Protein AF-0000000070113951 (afdb_homodimer)

Solvent-accessible surface area (backbone atoms only — not comparable to full-atom values): 10307 Å² total; per-residue (Å²): 75,36,33,37,40,37,42,36,41,37,32,73,91,36,41,70,62,44,51,53,48,46,49,55,35,31,60,58,46,55,70,38,93,34,32,68,44,48,32,36,29,26,28,65,92,43,64,41,41,32,36,38,44,33,32,18,64,35,69,67,34,52,56,51,50,71,68,36,67,57,45,51,52,38,55,63,68,41,55,84,35,41,69,50,86,66,47,76,48,53,24,40,49,77,27,58,59,74,86,70,97,75,36,33,38,40,35,42,36,40,36,32,72,91,36,40,69,60,44,52,54,48,48,49,54,36,31,60,57,46,56,70,38,92,34,34,68,43,48,32,35,28,26,28,66,91,44,64,41,38,32,35,37,43,34,30,16,62,34,69,67,35,50,56,52,50,69,67,35,68,57,44,50,52,37,53,63,68,40,54,84,37,43,69,50,86,66,47,76,47,51,24,39,48,77,26,59,59,75,86,69,96

Organism: Actinoplanes teichomyceticus (NCBI:txid1867)

Sequence (202 aa):
MLVVHVHVQVKPQDLPAFLAETRRNAAASLREPGVRRFDVLQREDQPEHVVLSEVYADQAAADAHKQTEHYARWRDAVAPMMAAPRASTRFAAAFPEADGWMLVVHVHVQVKPQDLPAFLAETRRNAAASLREPGVRRFDVLQREDQPEHVVLSEVYADQAAADAHKQTEHYARWRDAVAPMMAAPRASTRFAAAFPEADGW

Structure (mmCIF, N/CA/C/O backbone):
data_AF-0000000070113951-model_v1
#
loop_
_entity.id
_entity.type
_entity.pdbx_description
1 polymer 'Autoinducer 2-degrading protein'
#
loop_
_atom_site.group_PDB
_atom_site.id
_atom_site.type_symbol
_atom_site.label_atom_id
_atom_site.label_alt_id
_atom_site.label_comp_id
_atom_site.label_asym_id
_atom_site.label_entity_id
_atom_site.label_seq_id
_atom_site.pdbx_PDB_ins_code
_atom_site.Cartn_x
_atom_site.Cartn_y
_atom_site.Cartn_z
_atom_site.occupancy
_atom_site.B_iso_or_equiv
_atom_site.auth_seq_id
_atom_site.auth_comp_id
_atom_site.auth_asym_id
_atom_site.auth_atom_id
_atom_site.pdbx_PDB_model_num
ATOM 1 N N . MET A 1 1 ? 13.016 2.459 3.898 1 97.38 1 MET A N 1
ATOM 2 C CA . MET A 1 1 ? 12.43 1.292 3.246 1 97.38 1 MET A CA 1
ATOM 3 C C . MET A 1 1 ? 12.07 1.602 1.795 1 97.38 1 MET A C 1
ATOM 5 O O . MET A 1 1 ? 11.766 2.746 1.456 1 97.38 1 MET A O 1
ATOM 9 N N . LEU A 1 2 ? 12.242 0.586 0.923 1 98.69 2 LEU A N 1
ATOM 10 C CA . LEU A 1 2 ? 11.727 0.614 -0.443 1 98.69 2 LEU A CA 1
ATOM 11 C C . LEU A 1 2 ? 10.359 -0.056 -0.524 1 98.69 2 LEU A C 1
ATOM 13 O O . LEU A 1 2 ? 10.203 -1.216 -0.134 1 98.69 2 LEU A O 1
ATOM 17 N N . VAL A 1 3 ? 9.359 0.695 -0.96 1 98.94 3 VAL A N 1
ATOM 18 C CA . VAL A 1 3 ? 8.023 0.142 -1.166 1 98.94 3 VAL A CA 1
ATOM 19 C C . VAL A 1 3 ? 7.734 0.036 -2.662 1 98.94 3 VAL A C 1
ATOM 21 O O . VAL A 1 3 ? 7.949 0.99 -3.412 1 98.94 3 VAL A O 1
ATOM 24 N N . VAL A 1 4 ? 7.316 -1.124 -3.084 1 98.94 4 VAL A N 1
ATOM 25 C CA . VAL A 1 4 ? 6.953 -1.369 -4.477 1 98.94 4 VAL A CA 1
ATOM 26 C C . VAL A 1 4 ? 5.492 -1.802 -4.562 1 98.94 4 VAL A C 1
ATOM 28 O O . VAL A 1 4 ? 5.074 -2.742 -3.881 1 98.94 4 VAL A O 1
ATOM 31 N N . HIS A 1 5 ? 4.684 -1.074 -5.316 1 98.94 5 HIS A N 1
ATOM 32 C CA . HIS A 1 5 ? 3.348 -1.521 -5.688 1 98.94 5 HIS A CA 1
ATOM 33 C C . HIS A 1 5 ? 3.338 -2.129 -7.086 1 98.94 5 HIS A C 1
ATOM 35 O O . HIS A 1 5 ? 3.619 -1.44 -8.07 1 98.94 5 HIS A O 1
ATOM 41 N N . VAL A 1 6 ? 3.07 -3.402 -7.137 1 98.94 6 VAL A N 1
ATOM 42 C CA . VAL A 1 6 ? 2.92 -4.086 -8.422 1 98.94 6 VAL A CA 1
ATOM 43 C C . VAL A 1 6 ? 1.442 -4.156 -8.797 1 98.94 6 VAL A C 1
ATOM 45 O O . VAL A 1 6 ? 0.628 -4.707 -8.055 1 98.94 6 VAL A O 1
ATOM 48 N N . HIS A 1 7 ? 1.12 -3.584 -9.891 1 98.88 7 HIS A N 1
ATOM 49 C CA . HIS A 1 7 ? -0.247 -3.572 -10.398 1 98.88 7 HIS A CA 1
ATOM 50 C C . HIS A 1 7 ? -0.471 -4.695 -11.406 1 98.88 7 HIS A C 1
ATOM 52 O O . HIS A 1 7 ? 0.233 -4.777 -12.414 1 98.88 7 HIS A O 1
ATOM 58 N N . VAL A 1 8 ? -1.437 -5.48 -11.141 1 98.94 8 VAL A N 1
ATOM 59 C CA . VAL A 1 8 ? -1.722 -6.629 -11.992 1 98.94 8 VAL A CA 1
ATOM 60 C C . VAL A 1 8 ? -3.191 -6.617 -12.406 1 98.94 8 VAL A C 1
ATOM 62 O O . VAL A 1 8 ? -4.082 -6.551 -11.555 1 98.94 8 VAL A O 1
ATOM 65 N N . GLN A 1 9 ? -3.443 -6.598 -13.672 1 98.94 9 GLN A N 1
ATOM 66 C CA . GLN A 1 9 ? -4.773 -6.859 -14.211 1 98.94 9 GLN A CA 1
ATOM 67 C C . GLN A 1 9 ? -4.949 -8.336 -14.547 1 98.94 9 GLN A C 1
ATOM 69 O O . GLN A 1 9 ? -4.367 -8.828 -15.516 1 98.94 9 GLN A O 1
ATOM 74 N N . VAL A 1 10 ? -5.785 -9.023 -13.805 1 98.94 10 VAL A N 1
ATOM 75 C CA . VAL A 1 10 ? -5.941 -10.469 -13.922 1 98.94 10 VAL A CA 1
ATOM 76 C C . VAL A 1 10 ? -7.148 -10.789 -14.805 1 98.94 10 VAL A C 1
ATOM 78 O O . VAL A 1 10 ? -8.18 -10.117 -14.727 1 98.94 10 VAL A O 1
ATOM 81 N N . LYS A 1 11 ? -7.012 -11.797 -15.664 1 98.88 11 LYS A N 1
ATOM 82 C CA . LYS A 1 11 ? -8.203 -12.297 -16.344 1 98.88 11 LYS A CA 1
ATOM 83 C C . LYS A 1 11 ? -9.25 -12.781 -15.352 1 98.88 11 LYS A C 1
ATOM 85 O O . LYS A 1 11 ? -8.938 -13.547 -14.445 1 98.88 11 LYS A O 1
ATOM 90 N N . PRO A 1 12 ? -10.445 -12.344 -15.562 1 98.19 12 PRO A N 1
ATOM 91 C CA . PRO A 1 12 ? -11.469 -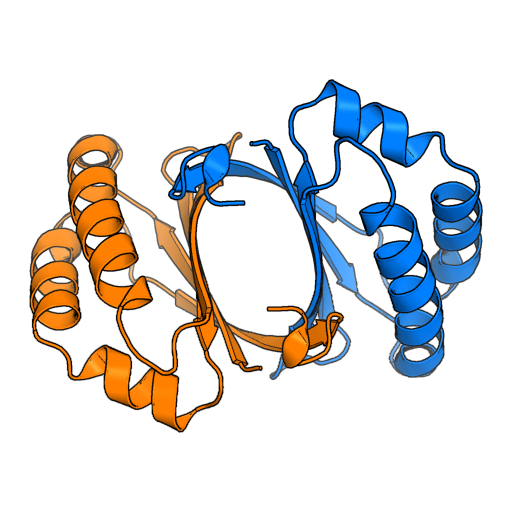12.633 -14.555 1 98.19 12 PRO A CA 1
ATOM 92 C C . PRO A 1 12 ? -11.578 -14.117 -14.242 1 98.19 12 PRO A C 1
ATOM 94 O O . PRO A 1 12 ? -11.695 -14.5 -13.07 1 98.19 12 PRO A O 1
ATOM 97 N N . GLN A 1 13 ? -11.484 -14.93 -15.18 1 98.5 13 GLN A N 1
ATOM 98 C CA . GLN A 1 13 ? -11.672 -16.359 -14.984 1 98.5 13 GLN A CA 1
ATOM 99 C C . GLN A 1 13 ? -10.508 -16.969 -14.211 1 98.5 13 GLN A C 1
ATOM 101 O O . GLN A 1 13 ? -10.609 -18.078 -13.695 1 98.5 13 GLN A O 1
ATOM 106 N N . ASP A 1 14 ? -9.422 -16.312 -14.156 1 98.88 14 ASP A N 1
ATOM 107 C CA . ASP A 1 14 ? -8.203 -16.844 -13.547 1 98.88 14 ASP A CA 1
ATOM 108 C C . ASP A 1 14 ? -7.965 -16.25 -12.164 1 98.88 14 ASP A C 1
ATOM 110 O O . ASP A 1 14 ? -6.984 -16.578 -11.5 1 98.88 14 ASP A O 1
ATOM 114 N N . LEU A 1 15 ? -8.859 -15.375 -11.703 1 98.75 15 LEU A N 1
ATOM 115 C CA . LEU A 1 15 ? -8.648 -14.609 -10.477 1 98.75 15 LEU A CA 1
ATOM 116 C C . LEU A 1 15 ? -8.438 -15.539 -9.289 1 98.75 15 LEU A C 1
ATOM 118 O O . LEU A 1 15 ? -7.492 -15.367 -8.516 1 98.75 15 LEU A O 1
ATOM 122 N N . PRO A 1 16 ? -9.234 -16.609 -9.094 1 98.75 16 PRO A N 1
ATOM 123 C CA . PRO A 1 16 ? -8.992 -17.484 -7.941 1 98.75 16 PRO A CA 1
ATOM 124 C C . PRO A 1 16 ? -7.621 -18.156 -7.977 1 98.75 16 PRO A C 1
ATOM 126 O O . PRO A 1 16 ? -6.93 -18.203 -6.953 1 98.75 16 PRO A O 1
ATOM 129 N N . ALA A 1 17 ? -7.23 -18.641 -9.102 1 98.88 17 ALA A N 1
ATOM 130 C CA . ALA A 1 17 ? -5.926 -19.297 -9.242 1 98.88 17 ALA A CA 1
ATOM 131 C C . ALA A 1 17 ? -4.793 -18.297 -9.016 1 98.88 17 ALA A C 1
ATOM 133 O O . ALA A 1 17 ? -3.797 -18.609 -8.359 1 98.88 17 ALA A O 1
ATOM 134 N N . PHE A 1 18 ? -4.957 -17.094 -9.547 1 98.94 18 PHE A N 1
ATOM 135 C CA . PHE A 1 18 ? -3.963 -16.031 -9.367 1 98.94 18 PHE A CA 1
ATOM 136 C C . PHE A 1 18 ? -3.754 -15.734 -7.891 1 98.94 18 PHE A C 1
ATOM 138 O O . PHE A 1 18 ? -2.617 -15.664 -7.422 1 98.94 18 PHE A O 1
ATOM 145 N N . LEU A 1 19 ? -4.867 -15.539 -7.191 1 98.88 19 LEU A N 1
ATOM 146 C CA . LEU A 1 19 ? -4.789 -15.203 -5.777 1 98.88 19 LEU A CA 1
ATOM 147 C C . LEU A 1 19 ? -4.125 -16.312 -4.984 1 98.88 19 LEU A C 1
ATOM 149 O O . LEU A 1 19 ? -3.328 -16.062 -4.078 1 98.88 19 LEU A O 1
ATOM 153 N N . ALA A 1 20 ? -4.414 -17.578 -5.316 1 98.88 20 ALA A N 1
ATOM 154 C CA . ALA A 1 20 ? -3.818 -18.703 -4.621 1 98.88 20 ALA A CA 1
ATOM 155 C C . ALA A 1 20 ? -2.305 -18.734 -4.812 1 98.88 20 ALA A C 1
ATOM 157 O O . ALA A 1 20 ? -1.553 -18.859 -3.84 1 98.88 20 ALA A O 1
ATOM 158 N N . GLU A 1 21 ? -1.836 -18.578 -6.055 1 98.94 21 GLU A N 1
ATOM 159 C CA . GLU A 1 21 ? -0.407 -18.562 -6.355 1 98.94 21 GLU A CA 1
ATOM 160 C C . GLU A 1 21 ? 0.289 -17.391 -5.691 1 98.94 21 GLU A C 1
ATOM 162 O O . GLU A 1 21 ? 1.418 -17.516 -5.211 1 98.94 21 GLU A O 1
ATOM 167 N N . THR A 1 22 ? -0.377 -16.297 -5.66 1 98.94 22 THR A N 1
ATOM 168 C CA . THR A 1 22 ? 0.218 -15.062 -5.137 1 98.94 22 THR A CA 1
ATOM 169 C C . THR A 1 22 ? 0.32 -15.117 -3.615 1 98.94 22 THR A C 1
ATOM 171 O O . THR A 1 22 ? 1.298 -14.641 -3.035 1 98.94 22 THR A O 1
ATOM 174 N N . ARG A 1 23 ? -0.723 -15.711 -2.984 1 98.81 23 ARG A N 1
ATOM 175 C CA . ARG A 1 23 ? -0.657 -15.898 -1.539 1 98.81 23 ARG A CA 1
ATOM 176 C C . ARG A 1 23 ? 0.53 -16.781 -1.155 1 98.81 23 ARG A C 1
ATOM 178 O O . ARG A 1 23 ? 1.213 -16.516 -0.165 1 98.81 23 ARG A O 1
ATOM 185 N N . ARG A 1 24 ? 0.762 -17.812 -1.912 1 98.81 24 ARG A N 1
ATOM 186 C CA . ARG A 1 24 ? 1.902 -18.688 -1.67 1 98.81 24 ARG A CA 1
ATOM 187 C C . ARG A 1 24 ? 3.217 -17.938 -1.811 1 98.81 24 ARG A C 1
ATOM 189 O O . ARG A 1 24 ? 4.117 -18.078 -0.979 1 98.81 24 ARG A O 1
ATOM 196 N N . ASN A 1 25 ? 3.33 -17.125 -2.811 1 98.88 25 ASN A N 1
ATOM 197 C CA . ASN A 1 25 ? 4.523 -16.312 -3.02 1 98.88 25 ASN A CA 1
ATOM 198 C C . ASN A 1 25 ? 4.715 -15.305 -1.895 1 98.88 25 ASN A C 1
ATOM 200 O O . ASN A 1 25 ? 5.836 -15.086 -1.432 1 98.88 25 ASN A O 1
ATOM 204 N N . ALA A 1 26 ? 3.609 -14.656 -1.516 1 98.88 26 ALA A N 1
ATOM 205 C CA . ALA A 1 26 ? 3.668 -13.656 -0.455 1 98.88 26 ALA A CA 1
ATOM 206 C C . ALA A 1 26 ? 4.164 -14.266 0.852 1 98.88 26 ALA A C 1
ATOM 208 O O . ALA A 1 26 ? 5.062 -13.719 1.498 1 98.88 26 ALA A O 1
ATOM 209 N N . ALA A 1 27 ? 3.613 -15.438 1.199 1 98.75 27 ALA A N 1
ATOM 210 C CA . ALA A 1 27 ? 4.004 -16.125 2.432 1 98.75 27 ALA A CA 1
ATOM 211 C C . ALA A 1 27 ? 5.477 -16.516 2.4 1 98.75 27 ALA A C 1
ATOM 213 O O . ALA A 1 27 ? 6.188 -16.359 3.396 1 98.75 27 ALA A O 1
ATOM 214 N N . ALA A 1 28 ? 5.949 -17.016 1.299 1 98.88 28 ALA A N 1
ATOM 215 C CA . ALA A 1 28 ? 7.359 -17.375 1.146 1 98.88 28 ALA A CA 1
ATOM 216 C C . ALA A 1 28 ? 8.25 -16.141 1.203 1 98.88 28 ALA A C 1
ATOM 218 O O . ALA A 1 28 ? 9.336 -16.188 1.794 1 98.88 28 ALA A O 1
ATOM 219 N N . SER A 1 29 ? 7.82 -15.031 0.568 1 98.88 29 SER A N 1
ATOM 220 C CA . SER A 1 29 ? 8.578 -13.789 0.527 1 98.88 29 SER A CA 1
ATOM 221 C C . SER A 1 29 ? 8.805 -13.234 1.929 1 98.88 29 SER A C 1
ATOM 223 O O . SER A 1 29 ? 9.867 -12.688 2.225 1 98.88 29 SER A O 1
ATOM 225 N N . LEU A 1 30 ? 7.812 -13.391 2.824 1 98.5 30 LEU A N 1
ATOM 226 C CA . LEU A 1 30 ? 7.891 -12.859 4.18 1 98.5 30 LEU A CA 1
ATOM 227 C C . LEU A 1 30 ? 8.984 -13.562 4.977 1 98.5 30 LEU A C 1
ATOM 229 O O . LEU A 1 30 ? 9.391 -13.086 6.039 1 98.5 30 LEU A O 1
ATOM 233 N N . ARG A 1 31 ? 9.453 -14.664 4.48 1 98.44 31 ARG A N 1
ATOM 234 C CA . ARG A 1 31 ? 10.516 -15.406 5.156 1 98.44 31 ARG A CA 1
ATOM 235 C C . ARG A 1 31 ? 11.883 -14.891 4.734 1 98.44 31 ARG A C 1
ATOM 237 O O . ARG A 1 31 ? 12.898 -15.25 5.34 1 98.44 31 ARG A O 1
ATOM 244 N N . GLU A 1 32 ? 11.906 -14.094 3.746 1 98.62 32 GLU A N 1
ATOM 245 C CA . GLU A 1 32 ? 13.164 -13.5 3.289 1 98.62 32 GLU A CA 1
ATOM 246 C C . GLU A 1 32 ? 13.633 -12.406 4.242 1 98.62 32 GLU A C 1
ATOM 248 O O . GLU A 1 32 ? 12.836 -11.586 4.699 1 98.62 32 GLU A O 1
ATOM 253 N N . PRO A 1 33 ? 14.922 -12.273 4.566 1 96.69 33 PRO A N 1
ATOM 254 C CA . PRO A 1 33 ? 15.422 -11.328 5.566 1 96.69 33 PRO A CA 1
ATOM 255 C C . PRO A 1 33 ? 15.102 -9.875 5.215 1 96.69 33 PRO A C 1
ATOM 257 O O . PRO A 1 33 ? 14.883 -9.055 6.109 1 96.69 33 PRO A O 1
ATOM 260 N N . GLY A 1 34 ? 15.016 -9.492 3.961 1 97.75 34 GLY A N 1
ATOM 261 C CA . GLY A 1 34 ? 14.859 -8.094 3.58 1 97.75 34 GLY A CA 1
ATOM 262 C C . GLY A 1 34 ? 13.438 -7.738 3.191 1 97.75 34 GLY A C 1
ATOM 263 O O . GLY A 1 34 ? 13.172 -6.609 2.773 1 97.75 34 GLY A O 1
ATOM 264 N N . VAL A 1 35 ? 12.5 -8.656 3.393 1 98.75 35 VAL A N 1
ATOM 265 C CA . VAL A 1 35 ? 11.102 -8.383 3.068 1 98.75 35 VAL A CA 1
ATOM 266 C C . VAL A 1 35 ? 10.32 -8.125 4.352 1 98.75 35 VAL A C 1
ATOM 268 O O . VAL A 1 35 ? 10.242 -8.992 5.227 1 98.75 35 VAL A O 1
ATOM 271 N N . ARG A 1 36 ? 9.734 -6.984 4.461 1 98.56 36 ARG A N 1
ATOM 272 C CA . ARG A 1 36 ? 9.039 -6.57 5.68 1 98.56 36 ARG A CA 1
ATOM 273 C C . ARG A 1 36 ? 7.535 -6.777 5.547 1 98.56 36 ARG A C 1
ATOM 275 O O . ARG A 1 36 ? 6.855 -7.078 6.531 1 98.56 36 ARG A O 1
ATOM 282 N N . ARG A 1 37 ? 7.102 -6.551 4.387 1 98.69 37 ARG A N 1
ATOM 283 C CA . ARG A 1 37 ? 5.695 -6.801 4.078 1 98.69 37 ARG A CA 1
ATOM 284 C C . ARG A 1 37 ? 5.535 -7.332 2.656 1 98.69 37 ARG A C 1
ATOM 286 O O . ARG A 1 37 ? 6.367 -7.066 1.789 1 98.69 37 ARG A O 1
ATOM 293 N N . PHE A 1 38 ? 4.496 -7.977 2.416 1 98.94 38 PHE A N 1
ATOM 294 C CA . PHE A 1 38 ? 4.027 -8.453 1.119 1 98.94 38 PHE A CA 1
ATOM 295 C C . PHE A 1 38 ? 2.516 -8.633 1.121 1 98.94 38 PHE A C 1
ATOM 297 O O . PHE A 1 38 ? 2.016 -9.734 1.341 1 98.94 38 PHE A O 1
ATOM 304 N N . ASP A 1 39 ? 1.783 -7.59 0.88 1 98.94 39 ASP A N 1
ATOM 305 C CA . ASP A 1 39 ? 0.326 -7.578 0.961 1 98.94 39 ASP A CA 1
ATOM 306 C C . ASP A 1 39 ? -0.302 -7.797 -0.414 1 98.94 39 ASP A C 1
ATOM 308 O O . ASP A 1 39 ? 0.175 -7.254 -1.413 1 98.94 39 ASP A O 1
ATOM 312 N N . VAL A 1 40 ? -1.278 -8.625 -0.484 1 98.94 40 VAL A N 1
ATOM 313 C CA . VAL A 1 40 ? -2.072 -8.852 -1.687 1 98.94 40 VAL A CA 1
ATOM 314 C C . VAL A 1 40 ? -3.426 -8.164 -1.555 1 98.94 40 VAL A C 1
ATOM 316 O O . VAL A 1 40 ? -4.246 -8.547 -0.715 1 98.94 40 VAL A O 1
ATOM 319 N N . LEU A 1 41 ? -3.627 -7.137 -2.379 1 98.94 41 LEU A N 1
ATOM 320 C CA . LEU A 1 41 ? -4.777 -6.25 -2.254 1 98.94 41 LEU A CA 1
ATOM 321 C C . LEU A 1 41 ? -5.66 -6.324 -3.494 1 98.94 41 LEU A C 1
ATOM 323 O O . LEU A 1 41 ? -5.172 -6.203 -4.621 1 98.94 41 LEU A O 1
ATOM 327 N N . GLN A 1 42 ? -6.941 -6.594 -3.318 1 98.88 42 GLN A N 1
ATOM 328 C CA . GLN A 1 42 ? -7.914 -6.578 -4.406 1 98.88 42 GLN A CA 1
ATOM 329 C C . GLN A 1 42 ? -8.742 -5.293 -4.387 1 98.88 42 GLN A C 1
ATOM 331 O O . GLN A 1 42 ? -9.336 -4.949 -3.365 1 98.88 42 GLN A O 1
ATOM 336 N N . ARG A 1 43 ? -8.695 -4.543 -5.547 1 98.81 43 ARG A N 1
ATOM 337 C CA . ARG A 1 43 ? -9.539 -3.354 -5.629 1 98.81 43 ARG A CA 1
ATOM 338 C C . ARG A 1 43 ? -11.008 -3.709 -5.441 1 98.81 43 ARG A C 1
ATOM 340 O O . ARG A 1 43 ? -11.5 -4.676 -6.027 1 98.81 43 ARG A O 1
ATOM 347 N N . GLU A 1 44 ? -11.719 -2.941 -4.641 1 98.69 44 GLU A N 1
ATOM 348 C CA . GLU A 1 44 ? -13.109 -3.27 -4.332 1 98.69 44 GLU A CA 1
ATOM 349 C C . GLU A 1 44 ? -14.008 -3.08 -5.551 1 98.69 44 GLU A C 1
ATOM 351 O O . GLU A 1 44 ? -14.906 -3.885 -5.793 1 98.69 44 GLU A O 1
ATOM 356 N N . ASP A 1 45 ? -13.742 -2.035 -6.332 1 98.19 45 ASP A N 1
ATOM 357 C CA . ASP A 1 45 ? -14.633 -1.708 -7.441 1 98.19 45 ASP A CA 1
ATOM 358 C C . ASP A 1 45 ? -14.234 -2.475 -8.703 1 98.19 45 ASP A C 1
ATOM 360 O O . ASP A 1 45 ? -15 -2.527 -9.664 1 98.19 45 ASP A O 1
ATOM 364 N N . GLN A 1 46 ? -13.078 -3.035 -8.766 1 98.38 46 GLN A N 1
ATOM 365 C CA . GLN A 1 46 ? -12.547 -3.842 -9.859 1 98.38 46 GLN A CA 1
ATOM 366 C C . GLN A 1 46 ? -11.711 -5.004 -9.336 1 98.38 46 GLN A C 1
ATOM 368 O O . GLN A 1 46 ? -10.484 -4.961 -9.375 1 98.38 46 GLN A O 1
ATOM 373 N N . PRO A 1 47 ? -12.352 -6.055 -8.914 1 97.75 47 PRO A N 1
ATOM 374 C CA . PRO A 1 47 ? -11.672 -7.125 -8.188 1 97.75 47 PRO A CA 1
ATOM 375 C C . PRO A 1 47 ? -10.547 -7.77 -8.992 1 97.75 47 PRO A C 1
ATOM 377 O O . PRO A 1 47 ? -9.656 -8.398 -8.422 1 97.75 47 PRO A O 1
ATOM 380 N N . GLU A 1 48 ? -10.57 -7.609 -10.312 1 98.69 48 GLU A N 1
ATOM 381 C CA . GLU A 1 48 ? -9.523 -8.195 -11.148 1 98.69 48 GLU A CA 1
ATOM 382 C C .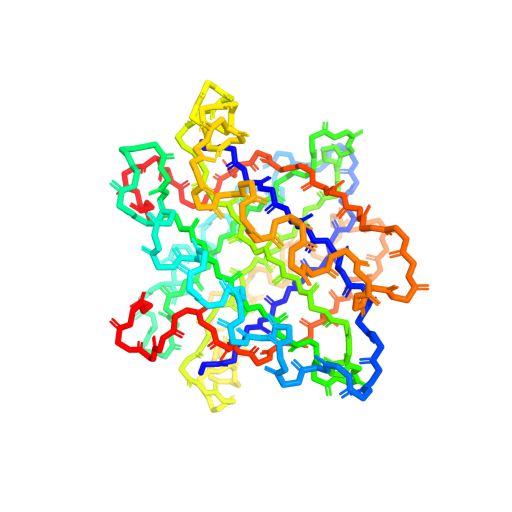 GLU A 1 48 ? -8.266 -7.328 -11.148 1 98.69 48 GLU A C 1
ATOM 384 O O . GLU A 1 48 ? -7.227 -7.738 -11.656 1 98.69 48 GLU A O 1
ATOM 389 N N . HIS A 1 49 ? -8.367 -6.141 -10.641 1 98.81 49 HIS A N 1
ATOM 390 C CA . HIS A 1 49 ? -7.188 -5.316 -10.406 1 98.81 49 HIS A CA 1
ATOM 391 C C . HIS A 1 49 ? -6.59 -5.594 -9.031 1 98.81 49 HIS A C 1
ATOM 393 O O . HIS A 1 49 ? -7.16 -5.207 -8.008 1 98.81 49 HIS A O 1
ATOM 399 N N . VAL A 1 50 ? -5.434 -6.305 -8.992 1 98.94 50 VAL A N 1
ATOM 400 C CA . VAL A 1 50 ? -4.742 -6.691 -7.766 1 98.94 50 VAL A CA 1
ATOM 401 C C . VAL A 1 50 ? -3.453 -5.883 -7.625 1 98.94 50 VAL A C 1
ATOM 403 O O . VAL A 1 50 ? -2.729 -5.684 -8.602 1 98.94 50 VAL A O 1
ATOM 406 N N . VAL A 1 51 ? -3.24 -5.402 -6.496 1 98.94 51 VAL A N 1
ATOM 407 C CA . VAL A 1 51 ? -1.992 -4.711 -6.184 1 98.94 51 VAL A CA 1
ATOM 408 C C . VAL A 1 51 ? -1.191 -5.523 -5.168 1 98.94 51 VAL A C 1
ATOM 410 O O . VAL A 1 51 ? -1.723 -5.93 -4.133 1 98.94 51 VAL A O 1
ATOM 413 N N . LEU A 1 52 ? -0 -5.855 -5.473 1 98.94 52 LEU A N 1
ATOM 414 C CA . LEU A 1 52 ? 0.959 -6.359 -4.5 1 98.94 52 LEU A CA 1
ATOM 415 C C . LEU A 1 52 ? 1.749 -5.215 -3.871 1 98.94 52 LEU A C 1
ATOM 417 O O . LEU A 1 52 ? 2.471 -4.5 -4.57 1 98.94 52 LEU A O 1
ATOM 421 N N . SER A 1 53 ? 1.491 -4.984 -2.605 1 98.94 53 SER A N 1
ATOM 422 C CA . SER A 1 53 ? 2.268 -4 -1.856 1 98.94 53 SER A CA 1
ATOM 423 C C . SER A 1 53 ? 3.439 -4.656 -1.133 1 98.94 53 SER A C 1
ATOM 425 O O . SER A 1 53 ? 3.25 -5.336 -0.12 1 98.94 53 SER A O 1
ATOM 427 N N . GLU A 1 54 ? 4.605 -4.406 -1.657 1 98.94 54 GLU A N 1
ATOM 428 C CA . GLU A 1 54 ? 5.828 -5.051 -1.188 1 98.94 54 GLU A CA 1
ATOM 429 C C . GLU A 1 54 ? 6.758 -4.043 -0.512 1 98.94 54 GLU A C 1
ATOM 431 O O . GLU A 1 54 ? 7.047 -2.984 -1.071 1 98.94 54 GLU A O 1
ATOM 436 N N . VAL A 1 55 ? 7.207 -4.371 0.698 1 98.94 55 VAL A N 1
ATOM 437 C CA . VAL A 1 55 ? 8.117 -3.49 1.424 1 98.94 55 VAL A CA 1
ATOM 438 C C . VAL A 1 55 ? 9.445 -4.203 1.661 1 98.94 55 VAL A C 1
ATOM 440 O O . VAL A 1 55 ? 9.484 -5.266 2.285 1 98.94 55 VAL A O 1
ATOM 443 N N . TYR A 1 56 ? 10.477 -3.633 1.181 1 98.88 56 TYR A N 1
ATOM 444 C CA . TYR A 1 56 ? 11.836 -4.152 1.306 1 98.88 56 TYR A CA 1
ATOM 445 C C . TYR A 1 56 ? 12.688 -3.234 2.17 1 98.88 56 TYR A C 1
ATOM 447 O O . TYR A 1 56 ? 12.516 -2.014 2.154 1 98.88 56 TYR A O 1
ATOM 455 N N . ALA A 1 57 ? 13.625 -3.812 2.822 1 98.56 57 ALA A N 1
ATOM 456 C CA . ALA A 1 57 ? 14.57 -3.033 3.619 1 98.56 57 ALA A CA 1
ATOM 457 C C . ALA A 1 57 ? 15.352 -2.053 2.746 1 98.56 57 ALA A C 1
ATOM 459 O O . ALA A 1 57 ? 15.664 -0.941 3.178 1 98.56 57 ALA A O 1
ATOM 460 N N . ASP A 1 58 ? 15.711 -2.514 1.564 1 98.12 58 ASP A N 1
ATOM 461 C CA . ASP A 1 58 ? 16.453 -1.706 0.601 1 98.12 58 ASP A CA 1
ATOM 462 C C . ASP A 1 58 ? 16.422 -2.336 -0.79 1 98.12 58 ASP A C 1
ATOM 464 O O . ASP A 1 58 ? 15.719 -3.33 -1.007 1 98.12 58 ASP A O 1
ATOM 468 N N . GLN A 1 59 ? 17.109 -1.687 -1.719 1 98.31 59 GLN A N 1
ATOM 469 C CA . GLN A 1 59 ? 17.125 -2.166 -3.098 1 98.31 59 GLN A CA 1
ATOM 470 C C . GLN A 1 59 ? 17.734 -3.562 -3.186 1 98.31 59 GLN A C 1
ATOM 472 O O . GLN A 1 59 ? 17.297 -4.387 -3.988 1 98.31 59 GLN A O 1
ATOM 477 N N . ALA A 1 60 ? 18.75 -3.809 -2.426 1 98.69 60 ALA A N 1
ATOM 478 C CA . ALA A 1 60 ? 19.406 -5.113 -2.451 1 98.69 60 ALA A CA 1
ATOM 479 C C . ALA A 1 60 ? 18.422 -6.23 -2.094 1 98.69 60 ALA A C 1
ATOM 481 O O . ALA A 1 60 ? 18.453 -7.301 -2.701 1 98.69 60 ALA A O 1
ATOM 482 N N . ALA A 1 61 ? 17.562 -6.012 -1.104 1 98.75 61 ALA A N 1
ATOM 483 C CA . ALA A 1 61 ? 16.562 -6.988 -0.703 1 98.75 61 ALA A CA 1
ATOM 484 C C . ALA A 1 61 ? 15.562 -7.242 -1.833 1 98.75 61 ALA A C 1
ATOM 486 O O . ALA A 1 61 ? 15.156 -8.383 -2.062 1 98.75 61 ALA A O 1
ATOM 487 N N . ALA A 1 62 ? 15.172 -6.215 -2.496 1 98.75 62 ALA A N 1
ATOM 488 C CA . ALA A 1 62 ? 14.266 -6.371 -3.633 1 98.75 62 ALA A CA 1
ATOM 489 C C . ALA A 1 62 ? 14.906 -7.207 -4.734 1 98.75 62 ALA A C 1
ATOM 491 O O . ALA A 1 62 ? 14.25 -8.07 -5.332 1 98.75 62 ALA A O 1
ATOM 492 N N . ASP A 1 63 ? 16.172 -6.906 -5.016 1 98.62 63 ASP A N 1
ATOM 493 C CA . ASP A 1 63 ? 16.906 -7.664 -6.031 1 98.62 63 ASP A CA 1
ATOM 494 C C . ASP A 1 63 ? 17.016 -9.133 -5.645 1 98.62 63 ASP A C 1
ATOM 496 O O . ASP A 1 63 ? 16.844 -10.016 -6.488 1 98.62 63 ASP A O 1
ATOM 500 N N . ALA A 1 64 ? 17.297 -9.414 -4.414 1 98.75 64 ALA A N 1
ATOM 501 C CA . ALA A 1 64 ? 17.422 -10.781 -3.914 1 98.75 64 ALA A CA 1
ATOM 502 C C . ALA A 1 64 ? 16.094 -11.539 -4.062 1 98.75 64 ALA A C 1
ATOM 504 O O . ALA A 1 64 ? 16.094 -12.727 -4.391 1 98.75 64 ALA A O 1
ATOM 505 N N . HIS A 1 65 ? 14.984 -10.859 -3.773 1 98.81 65 HIS A N 1
ATOM 506 C CA . HIS A 1 65 ? 13.656 -11.453 -3.904 1 98.81 65 HIS A CA 1
ATOM 507 C C . HIS A 1 65 ? 13.445 -12.023 -5.305 1 98.81 65 HIS A C 1
ATOM 509 O O . HIS A 1 65 ? 12.914 -13.125 -5.457 1 98.81 65 HIS A O 1
ATOM 515 N N . LYS A 1 66 ? 13.914 -11.352 -6.316 1 98.44 66 LYS A N 1
ATOM 516 C CA . LYS A 1 66 ? 13.688 -11.727 -7.711 1 98.44 66 LYS A CA 1
ATOM 517 C C . LYS A 1 66 ? 14.555 -12.922 -8.102 1 98.44 66 LYS A C 1
ATOM 519 O O . LYS A 1 66 ? 14.383 -13.492 -9.18 1 98.44 66 LYS A O 1
ATOM 524 N N . GLN A 1 67 ? 15.43 -13.281 -7.203 1 98.44 67 GLN A N 1
ATOM 525 C CA . GLN A 1 67 ? 16.328 -14.398 -7.492 1 98.44 67 GLN A CA 1
ATOM 526 C C . GLN A 1 67 ? 15.852 -15.672 -6.793 1 98.44 67 GLN A C 1
ATOM 528 O O . GLN A 1 67 ? 16.469 -16.734 -6.945 1 98.44 67 GLN A O 1
ATOM 533 N N . THR A 1 68 ? 14.875 -15.602 -6.051 1 98.75 68 THR A N 1
ATOM 534 C CA . THR A 1 68 ? 14.414 -16.75 -5.273 1 98.75 68 THR A CA 1
ATOM 535 C C . THR A 1 68 ? 13.641 -17.719 -6.16 1 98.75 68 THR A C 1
ATOM 537 O O . THR A 1 68 ? 13.078 -17.328 -7.18 1 98.75 68 THR A O 1
ATOM 540 N N . GLU A 1 69 ? 13.531 -18.969 -5.75 1 98.69 69 GLU A N 1
ATOM 541 C CA . GLU A 1 69 ? 12.781 -20 -6.457 1 98.69 69 GLU A CA 1
ATOM 542 C C . GLU A 1 69 ? 11.281 -19.703 -6.434 1 98.69 69 GLU A C 1
ATOM 544 O O . GLU A 1 69 ? 10.586 -19.922 -7.43 1 98.69 69 GLU A O 1
ATOM 549 N N . HIS A 1 70 ? 10.805 -19.281 -5.25 1 98.81 70 HIS A N 1
ATOM 550 C CA . HIS A 1 70 ? 9.375 -19.031 -5.164 1 98.81 70 HIS A CA 1
ATOM 551 C C . HIS A 1 70 ? 8.961 -17.875 -6.062 1 98.81 70 HIS A C 1
ATOM 553 O O . HIS A 1 70 ? 7.863 -17.875 -6.629 1 98.81 70 HIS A O 1
ATOM 559 N N . TYR A 1 71 ? 9.758 -16.844 -6.207 1 98.81 71 TYR A N 1
ATOM 560 C CA . TYR A 1 71 ? 9.461 -15.773 -7.156 1 98.81 71 TYR A CA 1
ATOM 561 C C . TYR A 1 71 ? 9.367 -16.312 -8.578 1 98.81 71 TYR A C 1
ATOM 563 O O . TYR A 1 71 ? 8.422 -16 -9.305 1 98.81 71 TYR A O 1
ATOM 571 N N . ALA A 1 72 ? 10.383 -17.109 -8.992 1 98.81 72 ALA A N 1
ATOM 572 C CA . ALA A 1 72 ? 10.406 -17.672 -10.344 1 98.81 72 ALA A CA 1
ATOM 573 C C . ALA A 1 72 ? 9.164 -18.516 -10.594 1 98.81 72 ALA A C 1
ATOM 575 O O . ALA A 1 72 ? 8.547 -18.422 -11.664 1 98.81 72 ALA A O 1
ATOM 576 N N . ARG A 1 73 ? 8.852 -19.328 -9.68 1 98.69 73 ARG A N 1
ATOM 577 C CA . ARG A 1 73 ? 7.664 -20.172 -9.789 1 98.69 73 ARG A CA 1
ATOM 578 C C . ARG A 1 73 ? 6.406 -19.328 -9.945 1 98.69 73 ARG A C 1
ATOM 580 O O . ARG A 1 73 ? 5.562 -19.609 -10.797 1 98.69 73 ARG A O 1
ATOM 587 N N . TRP A 1 74 ? 6.23 -18.328 -9.086 1 98.88 74 TRP A N 1
ATOM 588 C CA . TRP A 1 74 ? 5.082 -17.438 -9.148 1 98.88 74 TRP A CA 1
ATOM 589 C C . TRP A 1 74 ? 5 -16.734 -10.5 1 98.88 74 TRP A C 1
ATOM 591 O O . TRP A 1 74 ? 3.947 -16.734 -11.141 1 98.88 74 TRP A O 1
ATOM 601 N N . ARG A 1 75 ? 6.168 -16.109 -10.883 1 98.69 75 ARG A N 1
ATOM 602 C CA . ARG A 1 75 ? 6.238 -15.391 -12.148 1 98.69 75 ARG A CA 1
ATOM 603 C C . ARG A 1 75 ? 5.742 -16.25 -13.305 1 98.69 75 ARG A C 1
ATOM 605 O O . ARG A 1 75 ? 4.891 -15.82 -14.086 1 98.69 75 ARG A O 1
ATOM 612 N N . ASP A 1 76 ? 6.145 -17.484 -13.398 1 98.69 76 ASP A N 1
ATOM 613 C CA . ASP A 1 76 ? 5.781 -18.375 -14.492 1 98.69 76 ASP A CA 1
ATOM 614 C C . ASP A 1 76 ? 4.324 -18.828 -14.375 1 98.69 76 ASP A C 1
ATOM 616 O O . ASP A 1 76 ? 3.619 -18.922 -15.383 1 98.69 76 ASP A O 1
ATOM 620 N N . ALA A 1 77 ? 3.893 -19.109 -13.188 1 98.88 77 ALA A N 1
ATOM 621 C CA . ALA A 1 77 ? 2.541 -19.609 -12.953 1 98.88 77 ALA A CA 1
ATOM 622 C C . ALA A 1 77 ? 1.496 -18.562 -13.336 1 98.88 77 ALA A C 1
ATOM 624 O O . ALA A 1 77 ? 0.445 -18.906 -13.883 1 98.88 77 ALA A O 1
ATOM 625 N N . VAL A 1 78 ? 1.808 -17.297 -13.062 1 98.81 78 VAL A N 1
ATOM 626 C CA . VAL A 1 78 ? 0.735 -16.312 -13.156 1 98.81 78 VAL A CA 1
ATOM 627 C C . VAL A 1 78 ? 0.823 -15.578 -14.5 1 98.81 78 VAL A C 1
ATOM 629 O O . VAL A 1 78 ? -0.118 -14.891 -14.898 1 98.81 78 VAL A O 1
ATOM 632 N N . ALA A 1 79 ? 1.896 -15.688 -15.219 1 98.62 79 ALA A N 1
ATOM 633 C CA . ALA A 1 79 ? 2.094 -14.977 -16.484 1 98.62 79 ALA A CA 1
ATOM 634 C C . ALA A 1 79 ? 0.902 -15.172 -17.422 1 98.62 79 ALA A C 1
ATOM 636 O O . ALA A 1 79 ? 0.356 -14.203 -17.953 1 98.62 79 ALA A O 1
ATOM 637 N N . PRO A 1 80 ? 0.358 -16.344 -17.594 1 98.75 80 PRO A N 1
ATOM 638 C CA . PRO A 1 80 ? -0.761 -16.531 -18.531 1 98.75 80 PRO A CA 1
ATOM 639 C C . PRO A 1 80 ? -2.08 -16 -17.969 1 98.75 80 PRO A C 1
ATOM 641 O O . PRO A 1 80 ? -3.08 -15.945 -18.688 1 98.75 80 PRO A O 1
ATOM 644 N N . MET A 1 81 ? -2.107 -15.656 -16.734 1 98.88 81 MET A N 1
ATOM 645 C CA . MET A 1 81 ? -3.34 -15.25 -16.062 1 98.88 81 MET A CA 1
ATOM 646 C C . MET A 1 81 ? -3.541 -13.742 -16.172 1 98.88 81 MET A C 1
ATOM 648 O O . MET A 1 81 ? -4.59 -13.219 -15.797 1 98.88 81 MET A O 1
ATOM 652 N N . MET A 1 82 ? -2.533 -13.023 -16.625 1 98.75 82 MET A N 1
ATOM 653 C CA . MET A 1 82 ? -2.57 -11.562 -16.656 1 98.75 82 MET A CA 1
ATOM 654 C C . MET A 1 82 ? -3.176 -11.055 -17.953 1 98.75 82 MET A C 1
ATOM 656 O O . MET A 1 82 ? -2.832 -11.539 -19.031 1 98.75 82 MET A O 1
ATOM 660 N N . ALA A 1 83 ? -4.086 -10.133 -17.859 1 98.69 83 ALA A N 1
ATOM 661 C CA . ALA A 1 83 ? -4.785 -9.562 -19 1 98.69 83 ALA A CA 1
ATOM 662 C C . ALA A 1 83 ? -3.936 -8.492 -19.688 1 98.69 83 ALA A C 1
ATOM 664 O O . ALA A 1 83 ? -4.219 -8.094 -20.812 1 98.69 83 ALA A O 1
ATOM 665 N N . ALA A 1 84 ? -2.943 -7.957 -19.125 1 98.44 84 ALA A N 1
ATOM 666 C CA . ALA A 1 84 ? -1.977 -6.961 -19.578 1 98.44 84 ALA A CA 1
ATOM 667 C C . ALA A 1 84 ? -0.659 -7.09 -18.828 1 98.44 84 ALA A C 1
ATOM 669 O O . ALA A 1 84 ? -0.61 -7.695 -17.75 1 98.44 84 ALA A O 1
ATOM 670 N N . PRO A 1 85 ? 0.45 -6.609 -19.344 1 98.25 85 PRO A N 1
ATOM 671 C CA . PRO A 1 85 ? 1.697 -6.625 -18.578 1 98.25 85 PRO A CA 1
ATOM 672 C C . PRO A 1 85 ? 1.566 -5.926 -17.219 1 98.25 85 PRO A C 1
ATOM 674 O O . PRO A 1 85 ? 0.884 -4.902 -17.109 1 98.25 85 PRO A O 1
ATOM 677 N N . ARG A 1 86 ? 2.125 -6.523 -16.188 1 98.25 86 ARG A N 1
ATOM 678 C CA . ARG A 1 86 ? 2.09 -5.871 -14.875 1 98.25 86 ARG A CA 1
ATOM 679 C C . ARG A 1 86 ? 2.988 -4.637 -14.859 1 98.25 86 ARG A C 1
ATOM 681 O O . ARG A 1 86 ? 3.916 -4.523 -15.664 1 98.25 86 ARG A O 1
ATOM 688 N N . ALA A 1 87 ? 2.701 -3.752 -14 1 98.25 87 ALA A N 1
ATOM 689 C CA . ALA A 1 87 ? 3.459 -2.516 -13.836 1 98.25 87 ALA A CA 1
ATOM 690 C C . ALA A 1 87 ? 3.863 -2.316 -12.375 1 98.25 87 ALA A C 1
ATOM 692 O O . ALA A 1 87 ? 3.143 -2.729 -11.461 1 98.25 87 ALA A O 1
ATOM 693 N N . SER A 1 88 ? 4.969 -1.655 -12.156 1 98.69 88 SER A N 1
ATOM 694 C CA . SER A 1 88 ? 5.434 -1.396 -10.797 1 98.69 88 SER A CA 1
ATOM 695 C C . SER A 1 88 ? 5.598 0.099 -10.547 1 98.69 88 SER A C 1
ATOM 697 O O . SER A 1 88 ? 6.035 0.839 -11.43 1 98.69 88 SER A O 1
ATOM 699 N N . THR A 1 89 ? 5.203 0.555 -9.461 1 98.81 89 THR A N 1
ATOM 700 C CA . THR A 1 89 ? 5.5 1.885 -8.938 1 98.81 89 THR A CA 1
ATOM 701 C C . THR A 1 89 ? 6.344 1.795 -7.672 1 98.81 89 THR A C 1
ATOM 703 O O . THR A 1 89 ? 6.059 0.989 -6.785 1 98.81 89 THR A O 1
ATOM 706 N N . ARG A 1 90 ? 7.371 2.584 -7.613 1 98.88 90 ARG A N 1
ATOM 707 C CA . ARG A 1 90 ? 8.281 2.562 -6.473 1 98.88 90 ARG A CA 1
ATOM 708 C C . ARG A 1 90 ? 8.07 3.783 -5.582 1 98.88 90 ARG A C 1
ATOM 710 O O . ARG A 1 90 ? 7.875 4.895 -6.082 1 98.88 90 ARG A O 1
ATOM 717 N N . PHE A 1 91 ? 8.141 3.545 -4.281 1 98.94 91 PHE A N 1
ATOM 718 C CA . PHE A 1 91 ? 7.969 4.598 -3.289 1 98.94 91 PHE A CA 1
ATOM 719 C C . PHE A 1 91 ? 9.086 4.555 -2.252 1 98.94 91 PHE A C 1
ATOM 721 O O . PHE A 1 91 ? 9.57 3.477 -1.901 1 98.94 91 PHE A O 1
ATOM 728 N N . ALA A 1 92 ? 9.469 5.719 -1.803 1 98.44 92 ALA A N 1
ATOM 729 C CA . ALA A 1 92 ? 10.188 5.84 -0.538 1 98.44 92 ALA A CA 1
ATOM 730 C C . ALA A 1 92 ? 9.219 5.988 0.632 1 98.44 92 ALA A C 1
ATOM 732 O O . ALA A 1 92 ? 8.266 6.766 0.56 1 98.44 92 ALA A O 1
ATOM 733 N N . ALA A 1 93 ? 9.398 5.27 1.664 1 98.5 93 ALA A N 1
ATOM 734 C CA . ALA A 1 93 ? 8.547 5.414 2.844 1 98.5 93 ALA A CA 1
ATOM 735 C C . ALA A 1 93 ? 8.938 6.648 3.652 1 98.5 93 ALA A C 1
ATOM 737 O O . ALA A 1 93 ? 10.055 6.734 4.164 1 98.5 93 ALA A O 1
ATOM 738 N N . ALA A 1 94 ? 8.055 7.551 3.738 1 98.25 94 ALA A N 1
ATOM 739 C CA . ALA A 1 94 ? 8.266 8.727 4.574 1 98.25 94 ALA A CA 1
ATOM 740 C C . ALA A 1 94 ? 7.844 8.461 6.02 1 98.25 94 ALA A C 1
ATOM 742 O O . ALA A 1 94 ? 8.297 9.141 6.941 1 98.25 94 ALA A O 1
ATOM 743 N N . PHE A 1 95 ? 6.914 7.516 6.23 1 98.5 95 PHE A N 1
ATOM 744 C CA . PHE A 1 95 ? 6.441 7.031 7.523 1 98.5 95 PHE A CA 1
ATOM 745 C C . PHE A 1 95 ? 5.848 5.637 7.398 1 98.5 95 PHE A C 1
ATOM 747 O O . PHE A 1 95 ? 5.125 5.348 6.441 1 98.5 95 PHE A O 1
ATOM 754 N N . PRO A 1 96 ? 6.035 4.699 8.289 1 98.38 96 PRO A N 1
ATOM 755 C CA . PRO A 1 96 ? 6.855 4.867 9.492 1 98.38 96 PRO A CA 1
ATOM 756 C C . PRO A 1 96 ? 8.352 4.82 9.195 1 98.38 96 PRO A C 1
ATOM 758 O O . PRO A 1 96 ? 8.75 4.664 8.039 1 98.38 96 PRO A O 1
ATOM 761 N N . GLU A 1 97 ? 9.18 5.051 10.242 1 96.06 97 GLU A N 1
ATOM 762 C CA . GLU A 1 97 ? 10.609 4.773 10.141 1 96.06 97 GLU A CA 1
ATOM 763 C C . GLU A 1 97 ? 10.883 3.277 10.023 1 96.06 97 GLU A C 1
ATOM 765 O O . GLU A 1 97 ? 9.961 2.465 10.148 1 96.06 97 GLU A O 1
ATOM 770 N N . ALA A 1 98 ? 12.125 2.879 9.758 1 94.88 98 ALA A N 1
ATOM 771 C CA . ALA A 1 98 ? 12.516 1.508 9.438 1 94.88 98 ALA A CA 1
ATOM 772 C C . ALA A 1 98 ? 12.008 0.533 10.5 1 94.88 98 ALA A C 1
ATOM 774 O O . ALA A 1 98 ? 11.539 -0.561 10.172 1 94.88 98 ALA A O 1
ATOM 775 N N . ASP A 1 99 ? 12.07 0.921 11.734 1 94.38 99 ASP A N 1
ATOM 776 C CA . ASP A 1 99 ? 11.734 0.035 12.844 1 94.38 99 ASP A CA 1
ATOM 777 C C . ASP A 1 99 ? 10.219 -0.162 12.953 1 94.38 99 ASP A C 1
ATOM 779 O O . ASP A 1 99 ? 9.75 -1.03 13.688 1 94.38 99 ASP A O 1
ATOM 783 N N . GLY A 1 100 ? 9.477 0.616 12.242 1 94.88 100 GLY A N 1
ATOM 784 C CA . GLY A 1 100 ? 8.023 0.548 12.297 1 94.88 100 GLY A CA 1
ATOM 785 C C . GLY A 1 100 ? 7.43 -0.403 11.273 1 94.88 100 GLY A C 1
ATOM 786 O O . GLY A 1 100 ? 6.211 -0.521 11.164 1 94.88 100 GLY A O 1
ATOM 787 N N . TRP A 1 101 ? 8.281 -0.983 10.508 1 95.5 101 TRP A N 1
ATOM 788 C CA . TRP A 1 101 ? 7.82 -1.954 9.523 1 95.5 101 TRP A CA 1
ATOM 789 C C . TRP A 1 101 ? 7.891 -3.373 10.078 1 95.5 101 TRP A C 1
ATOM 791 O O . TRP A 1 101 ? 8.797 -3.699 10.852 1 95.5 101 TRP A O 1
ATOM 801 N N . MET B 1 1 ? -9.641 -7.078 6.355 1 97.44 1 MET B N 1
ATOM 802 C CA . MET B 1 1 ? -9.188 -5.699 6.527 1 97.44 1 MET B CA 1
ATOM 803 C C . MET B 1 1 ? -9.617 -4.84 5.34 1 97.44 1 MET B C 1
ATOM 805 O O . MET B 1 1 ? -9.742 -5.34 4.223 1 97.44 1 MET B O 1
ATOM 809 N N . LEU B 1 2 ? -9.945 -3.572 5.637 1 98.69 2 LEU B N 1
ATOM 810 C CA . LEU B 1 2 ? -10.141 -2.543 4.621 1 98.69 2 LEU B CA 1
ATOM 811 C C . LEU B 1 2 ? -8.859 -1.739 4.41 1 98.69 2 LEU B C 1
ATOM 813 O O . LEU B 1 2 ? -8.312 -1.176 5.363 1 98.69 2 LEU B O 1
ATOM 817 N N . VAL B 1 3 ? -8.352 -1.744 3.188 1 98.94 3 VAL B N 1
ATOM 818 C CA . VAL B 1 3 ? -7.184 -0.946 2.842 1 98.94 3 VAL B CA 1
ATOM 819 C C . VAL B 1 3 ? -7.598 0.22 1.947 1 98.94 3 VAL B C 1
ATOM 821 O O . VAL B 1 3 ? -8.328 0.033 0.971 1 98.94 3 VAL B O 1
ATOM 824 N N . VAL B 1 4 ? -7.188 1.399 2.316 1 98.94 4 VAL B N 1
ATOM 825 C CA . VAL B 1 4 ? -7.465 2.604 1.543 1 98.94 4 VAL B CA 1
ATOM 826 C C . VAL B 1 4 ? -6.152 3.26 1.119 1 98.94 4 VAL B C 1
ATOM 828 O O . VAL B 1 4 ? -5.289 3.529 1.956 1 98.94 4 VAL B O 1
ATOM 831 N N . HIS B 1 5 ? -5.953 3.428 -0.175 1 98.94 5 HIS B N 1
ATOM 832 C CA . HIS B 1 5 ? -4.879 4.266 -0.691 1 98.94 5 HIS B CA 1
ATOM 833 C C . HIS B 1 5 ? -5.391 5.656 -1.056 1 98.94 5 HIS B C 1
ATOM 835 O O . HIS B 1 5 ? -6.223 5.801 -1.955 1 98.94 5 HIS B O 1
ATOM 841 N N . VAL B 1 6 ? -4.934 6.641 -0.32 1 98.94 6 VAL B N 1
ATOM 842 C CA . VAL B 1 6 ? -5.25 8.031 -0.631 1 98.94 6 VAL B CA 1
ATOM 843 C C . VAL B 1 6 ? -4.137 8.641 -1.478 1 98.94 6 VAL B C 1
ATOM 845 O O . VAL B 1 6 ? -2.979 8.68 -1.057 1 98.94 6 VAL B O 1
ATOM 848 N N . HIS B 1 7 ? -4.48 9.062 -2.635 1 98.88 7 HIS B N 1
ATOM 849 C CA . HIS B 1 7 ? -3.537 9.688 -3.557 1 98.88 7 HIS B CA 1
ATOM 850 C C . HIS B 1 7 ? -3.584 11.203 -3.447 1 98.88 7 HIS B C 1
ATOM 852 O O . HIS B 1 7 ? -4.641 11.812 -3.625 1 98.88 7 HIS B O 1
ATOM 858 N N . VAL B 1 8 ? -2.457 11.766 -3.197 1 98.94 8 VAL B N 1
ATOM 859 C CA . VAL B 1 8 ? -2.373 13.211 -3.014 1 98.94 8 VAL B CA 1
ATOM 860 C C . VAL B 1 8 ? -1.297 13.789 -3.93 1 98.94 8 VAL B C 1
ATOM 862 O O . VAL B 1 8 ? -0.148 13.336 -3.906 1 98.94 8 VAL B O 1
ATOM 865 N N . GLN B 1 9 ? -1.669 14.695 -4.773 1 98.94 9 GLN B N 1
ATOM 866 C CA . GLN B 1 9 ? -0.712 15.523 -5.504 1 98.94 9 GLN B CA 1
ATOM 867 C C . GLN B 1 9 ? -0.417 16.812 -4.754 1 98.94 9 GLN B C 1
ATOM 869 O O . GLN B 1 9 ? -1.264 17.703 -4.691 1 98.94 9 GLN B O 1
ATOM 874 N N . VAL B 1 10 ? 0.795 16.953 -4.25 1 98.94 10 VAL B N 1
ATOM 875 C CA . VAL B 1 10 ? 1.171 18.078 -3.387 1 98.94 10 VAL B CA 1
ATOM 876 C C . VAL B 1 10 ? 1.874 19.156 -4.211 1 98.94 10 VAL B C 1
ATOM 878 O O . VAL B 1 10 ? 2.666 18.844 -5.102 1 98.94 10 VAL B O 1
ATOM 881 N N . LYS B 1 11 ? 1.561 20.422 -3.932 1 98.88 11 LYS B N 1
ATOM 882 C CA . LYS B 1 11 ? 2.371 21.484 -4.52 1 98.88 11 LYS B CA 1
ATOM 883 C C . LYS B 1 11 ? 3.836 21.344 -4.113 1 98.88 11 LYS B C 1
ATOM 885 O O . LYS B 1 11 ? 4.148 21.172 -2.932 1 98.88 11 LYS B O 1
ATOM 890 N N . PRO B 1 12 ? 4.684 21.406 -5.078 1 98.19 12 PRO B N 1
ATOM 891 C CA . PRO B 1 12 ? 6.09 21.125 -4.785 1 98.19 12 PRO B CA 1
ATOM 892 C C . PRO B 1 12 ? 6.637 21.969 -3.633 1 98.19 12 PRO B C 1
ATOM 894 O O . PRO B 1 12 ? 7.348 21.453 -2.768 1 98.19 12 PRO B O 1
ATOM 897 N N . GLN B 1 13 ? 6.285 23.172 -3.557 1 98.5 13 GLN B N 1
ATOM 898 C CA . GLN B 1 13 ? 6.82 24.062 -2.541 1 98.5 13 GLN B CA 1
ATOM 899 C C . GLN B 1 13 ? 6.293 23.719 -1.154 1 98.5 13 GLN B C 1
ATOM 901 O O . GLN B 1 13 ? 6.844 24.156 -0.143 1 98.5 13 GLN B O 1
ATOM 906 N N . ASP B 1 14 ? 5.246 23 -1.078 1 98.88 14 ASP B N 1
ATOM 907 C CA . ASP B 1 14 ? 4.582 22.703 0.19 1 98.88 14 ASP B CA 1
ATOM 908 C C . ASP B 1 14 ? 4.887 21.281 0.656 1 98.88 14 ASP B C 1
ATOM 910 O O . ASP B 1 14 ? 4.414 20.859 1.712 1 98.88 14 ASP B O 1
ATOM 914 N N . LEU B 1 15 ? 5.715 20.547 -0.101 1 98.75 15 LEU B N 1
ATOM 915 C CA . LEU B 1 15 ? 5.938 19.125 0.155 1 98.75 15 LEU B CA 1
ATOM 916 C C . LEU B 1 15 ? 6.496 18.906 1.558 1 98.75 15 LEU B C 1
ATOM 918 O O . LEU B 1 15 ? 5.996 18.062 2.305 1 98.75 15 LEU B O 1
ATOM 922 N N . PRO B 1 16 ? 7.492 19.672 2.043 1 98.75 16 PRO B N 1
ATOM 923 C CA . PRO B 1 16 ? 8 19.438 3.398 1 98.75 16 PRO B CA 1
ATOM 924 C C . PRO B 1 16 ? 6.93 19.641 4.469 1 98.75 16 PRO B C 1
ATOM 926 O O . PRO B 1 16 ? 6.816 18.828 5.391 1 98.75 16 PRO B O 1
ATOM 929 N N . ALA B 1 17 ? 6.168 20.688 4.363 1 98.88 17 ALA B N 1
ATOM 930 C CA . ALA B 1 17 ? 5.105 20.969 5.328 1 98.88 17 ALA B CA 1
ATOM 931 C C . ALA B 1 17 ? 4.027 19.875 5.281 1 98.88 17 ALA B C 1
ATOM 933 O O . ALA B 1 17 ? 3.533 19.438 6.324 1 98.88 17 ALA B O 1
ATOM 934 N N . PHE B 1 18 ? 3.674 19.453 4.086 1 98.94 18 PHE B N 1
ATOM 935 C CA . PHE B 1 18 ? 2.684 18.391 3.918 1 98.94 18 PHE B CA 1
ATOM 936 C C . PHE B 1 18 ? 3.125 17.125 4.629 1 98.94 18 PHE B C 1
ATOM 938 O O . PHE B 1 18 ? 2.346 16.516 5.367 1 98.94 18 PHE B O 1
ATOM 945 N N . LEU B 1 19 ? 4.367 16.734 4.375 1 98.88 19 LEU B N 1
ATOM 946 C CA . LEU B 1 19 ? 4.883 15.5 4.961 1 98.88 19 LEU B CA 1
ATOM 947 C C . LEU B 1 19 ? 4.902 15.594 6.484 1 98.88 19 LEU B C 1
ATOM 949 O O . LEU B 1 19 ? 4.578 14.625 7.172 1 98.88 19 LEU B O 1
ATOM 953 N N . ALA B 1 20 ? 5.262 16.75 7.031 1 98.88 20 ALA B N 1
ATOM 954 C CA . ALA B 1 20 ? 5.301 16.938 8.477 1 98.88 20 ALA B CA 1
ATOM 955 C C . ALA B 1 20 ? 3.91 16.781 9.086 1 98.88 20 ALA B C 1
ATOM 957 O O . ALA B 1 20 ? 3.732 16.031 10.055 1 98.88 20 ALA B O 1
ATOM 958 N N . GLU B 1 21 ? 2.895 17.438 8.492 1 98.94 21 GLU B N 1
ATOM 959 C CA . GLU B 1 21 ? 1.521 17.344 8.977 1 98.94 21 GLU B CA 1
ATOM 960 C C . GLU B 1 21 ? 0.985 15.914 8.852 1 98.94 21 GLU B C 1
ATOM 962 O O . GLU B 1 21 ? 0.257 15.438 9.727 1 98.94 21 GLU B O 1
ATOM 967 N N . THR B 1 22 ? 1.357 15.266 7.812 1 98.94 22 THR B N 1
ATOM 968 C CA . THR B 1 22 ? 0.836 13.93 7.527 1 98.94 22 THR B CA 1
ATOM 969 C C . THR B 1 22 ? 1.461 12.898 8.461 1 98.94 22 THR B C 1
ATOM 971 O O . THR B 1 22 ? 0.787 11.969 8.906 1 98.94 22 THR B O 1
ATOM 974 N N . ARG B 1 23 ? 2.777 13.102 8.75 1 98.81 23 ARG B N 1
ATOM 975 C CA . ARG B 1 23 ? 3.424 12.219 9.711 1 98.81 23 ARG B CA 1
ATOM 976 C C . ARG B 1 23 ? 2.754 12.312 11.078 1 98.81 23 ARG B C 1
ATOM 978 O O . ARG B 1 23 ? 2.57 11.305 11.758 1 98.81 23 ARG B O 1
ATOM 985 N N . ARG B 1 24 ? 2.408 13.523 11.477 1 98.81 24 ARG B N 1
ATOM 986 C CA . ARG B 1 24 ? 1.713 13.727 12.742 1 98.81 24 ARG B CA 1
ATOM 987 C C . ARG B 1 24 ? 0.358 13.023 12.742 1 98.81 24 ARG B C 1
ATOM 989 O O . ARG B 1 24 ? -0.009 12.375 13.727 1 98.81 24 ARG B O 1
ATOM 996 N N . ASN B 1 25 ? -0.365 13.117 11.688 1 98.88 25 ASN B N 1
ATOM 997 C CA . ASN B 1 25 ? -1.656 12.453 11.555 1 98.88 25 ASN B CA 1
ATOM 998 C C . ASN B 1 25 ? -1.509 10.938 11.562 1 98.88 25 ASN B C 1
ATOM 1000 O O . ASN B 1 25 ? -2.311 10.234 12.188 1 98.88 25 ASN B O 1
ATOM 1004 N N . ALA B 1 26 ? -0.513 10.461 10.828 1 98.88 26 ALA B N 1
ATOM 1005 C CA . ALA B 1 26 ? -0.278 9.016 10.758 1 98.88 26 ALA B CA 1
ATOM 1006 C C . ALA B 1 26 ? 0.021 8.438 12.133 1 98.88 26 ALA B C 1
ATOM 1008 O O . ALA B 1 26 ? -0.565 7.43 12.531 1 98.88 26 ALA B O 1
ATOM 1009 N N . ALA B 1 27 ? 0.898 9.125 12.891 1 98.75 27 ALA B N 1
ATOM 1010 C CA . ALA B 1 27 ? 1.269 8.672 14.227 1 98.75 27 ALA B CA 1
ATOM 1011 C C . ALA B 1 27 ? 0.059 8.656 15.156 1 98.75 27 ALA B C 1
ATOM 1013 O O . ALA B 1 27 ? -0.125 7.715 15.93 1 98.75 27 ALA B O 1
ATOM 1014 N N . ALA B 1 28 ? -0.767 9.68 15.117 1 98.88 28 ALA B N 1
ATOM 1015 C CA . ALA B 1 28 ? -1.979 9.742 15.93 1 98.88 28 ALA B CA 1
ATOM 1016 C C . ALA B 1 28 ? -2.975 8.656 15.516 1 98.88 28 ALA B C 1
ATOM 1018 O O . ALA B 1 28 ? -3.627 8.055 16.375 1 98.88 28 ALA B O 1
ATOM 1019 N N . SER B 1 29 ? -3.121 8.406 14.188 1 98.88 29 SER B N 1
ATOM 1020 C CA . SER B 1 29 ? -4.047 7.41 13.656 1 98.88 29 SER B CA 1
ATOM 1021 C C . SER B 1 29 ? -3.707 6.012 14.156 1 98.88 29 SER B C 1
ATOM 1023 O O . SER B 1 29 ? -4.602 5.211 14.438 1 98.88 29 SER B O 1
ATOM 1025 N N . LEU B 1 30 ? -2.398 5.715 14.305 1 98.44 30 LEU B N 1
ATOM 1026 C CA . LEU B 1 30 ? -1.948 4.395 14.734 1 98.44 30 LEU B CA 1
ATOM 1027 C C . LEU B 1 30 ? -2.383 4.109 16.172 1 98.44 30 LEU B C 1
ATOM 1029 O O . LEU B 1 30 ? -2.344 2.961 16.609 1 98.44 30 LEU B O 1
ATOM 1033 N N . ARG B 1 31 ? -2.797 5.129 16.875 1 98.38 31 ARG B N 1
ATOM 1034 C CA . ARG B 1 31 ? -3.254 4.957 18.25 1 98.38 31 ARG B CA 1
ATOM 1035 C C . ARG B 1 31 ? -4.738 4.613 18.297 1 98.38 31 ARG B C 1
ATOM 1037 O O . ARG B 1 31 ? -5.262 4.234 19.344 1 98.38 31 ARG B O 1
ATOM 1044 N N . GLU B 1 32 ? -5.375 4.719 17.188 1 98.62 32 GLU B N 1
ATOM 1045 C CA . GLU B 1 32 ? -6.789 4.367 17.109 1 98.62 32 GLU B CA 1
ATOM 1046 C C . GLU B 1 32 ? -6.984 2.854 17.094 1 98.62 32 GLU B C 1
ATOM 1048 O O . GLU B 1 32 ? -6.246 2.133 16.422 1 98.62 32 GLU B O 1
ATOM 1053 N N . PRO B 1 33 ? -7.973 2.279 17.781 1 96.69 33 PRO B N 1
ATOM 1054 C CA . PRO B 1 33 ? -8.133 0.829 17.922 1 96.69 33 PRO B CA 1
ATOM 1055 C C . PRO B 1 33 ? -8.312 0.126 16.578 1 96.69 33 PRO B C 1
ATOM 1057 O O . PRO B 1 33 ? -7.883 -1.018 16.406 1 96.69 33 PRO B O 1
ATOM 1060 N N . GLY B 1 34 ? -8.906 0.753 15.578 1 97.75 34 GLY B N 1
ATOM 1061 C CA . GLY B 1 34 ? -9.234 0.077 14.328 1 97.75 34 GLY B CA 1
ATOM 1062 C C . GLY B 1 34 ? -8.258 0.386 13.211 1 97.75 34 GLY B C 1
ATOM 1063 O O . GLY B 1 34 ? -8.445 -0.061 12.078 1 97.75 34 GLY B O 1
ATOM 1064 N N . VAL B 1 35 ? -7.168 1.075 13.516 1 98.81 35 VAL B N 1
ATOM 1065 C CA . VAL B 1 35 ? -6.164 1.396 12.508 1 98.81 35 VAL B CA 1
ATOM 1066 C C . VAL B 1 35 ? -4.949 0.49 12.688 1 98.81 35 VAL B C 1
ATOM 1068 O O . VAL B 1 35 ? -4.301 0.503 13.734 1 98.81 35 VAL B O 1
ATOM 1071 N N . ARG B 1 36 ? -4.621 -0.253 11.695 1 98.56 36 ARG B N 1
ATOM 1072 C CA . ARG B 1 36 ? -3.545 -1.235 11.773 1 98.56 36 ARG B CA 1
ATOM 1073 C C . ARG B 1 36 ? -2.264 -0.692 11.148 1 98.56 36 ARG B C 1
ATOM 1075 O O . ARG B 1 36 ? -1.163 -1.021 11.594 1 98.56 36 ARG B O 1
ATOM 1082 N N . ARG B 1 37 ? -2.469 0.038 10.133 1 98.62 37 ARG B N 1
ATOM 1083 C CA . ARG B 1 37 ? -1.347 0.713 9.492 1 98.62 37 ARG B CA 1
ATOM 1084 C C . ARG B 1 37 ? -1.753 2.096 8.992 1 98.62 37 ARG B C 1
ATOM 1086 O O . ARG B 1 37 ? -2.928 2.338 8.703 1 98.62 37 ARG B O 1
ATOM 1093 N N . PHE B 1 38 ? -0.833 2.914 8.836 1 98.94 38 PHE B N 1
ATOM 1094 C CA . PHE B 1 38 ? -0.93 4.234 8.219 1 98.94 38 PHE B CA 1
ATOM 1095 C C . PHE B 1 38 ? 0.416 4.664 7.648 1 98.94 38 PHE B C 1
ATOM 1097 O O . PHE B 1 38 ? 1.175 5.379 8.312 1 98.94 38 PHE B O 1
ATOM 1104 N N . ASP B 1 39 ? 0.721 4.273 6.453 1 98.94 39 ASP B N 1
ATOM 1105 C CA . ASP B 1 39 ? 2.016 4.512 5.82 1 98.94 39 ASP B CA 1
ATOM 1106 C C . ASP B 1 39 ? 1.967 5.742 4.918 1 98.94 39 ASP B C 1
ATOM 1108 O O . ASP B 1 39 ? 0.981 5.961 4.207 1 98.94 39 ASP B O 1
ATOM 1112 N N . VAL B 1 40 ? 2.953 6.555 4.992 1 98.94 40 VAL B N 1
ATOM 1113 C CA . VAL B 1 40 ? 3.131 7.707 4.117 1 98.94 40 VAL B CA 1
ATOM 1114 C C . VAL B 1 40 ? 4.219 7.414 3.088 1 98.94 40 VAL B C 1
ATOM 1116 O O . VAL B 1 40 ? 5.391 7.254 3.443 1 98.94 40 VAL B O 1
ATOM 1119 N N . LEU B 1 41 ? 3.805 7.316 1.826 1 98.94 41 LEU B N 1
ATOM 1120 C CA . LEU B 1 41 ? 4.676 6.852 0.751 1 98.94 41 LEU B CA 1
ATOM 1121 C C . LEU B 1 41 ? 4.883 7.941 -0.292 1 98.94 41 LEU B C 1
ATOM 1123 O O . LEU B 1 41 ? 3.918 8.547 -0.77 1 98.94 41 LEU B O 1
ATOM 1127 N N . GLN B 1 42 ? 6.125 8.266 -0.601 1 98.88 42 GLN B N 1
ATOM 1128 C CA . GLN B 1 42 ? 6.465 9.203 -1.665 1 98.88 42 GLN B CA 1
ATOM 1129 C C . GLN B 1 42 ? 6.926 8.469 -2.922 1 98.88 42 GLN B C 1
ATOM 1131 O O . GLN B 1 42 ? 7.844 7.645 -2.865 1 98.88 42 GLN B O 1
ATOM 1136 N N . ARG B 1 43 ? 6.207 8.742 -4.07 1 98.81 43 ARG B N 1
ATOM 1137 C CA . ARG B 1 43 ? 6.652 8.141 -5.324 1 98.81 43 ARG B CA 1
ATOM 1138 C C . ARG B 1 43 ? 8.086 8.555 -5.648 1 98.81 43 ARG B C 1
ATOM 1140 O O . ARG B 1 43 ? 8.438 9.734 -5.531 1 98.81 43 ARG B O 1
ATOM 1147 N N . GLU B 1 44 ? 8.914 7.609 -6.051 1 98.69 44 GLU B N 1
ATOM 1148 C CA . GLU B 1 44 ? 10.32 7.906 -6.289 1 98.69 44 GLU B CA 1
ATOM 1149 C C . GLU B 1 44 ? 10.5 8.797 -7.512 1 98.69 44 GLU B C 1
ATOM 1151 O O . GLU B 1 44 ? 11.328 9.711 -7.508 1 98.69 44 GLU B O 1
ATOM 1156 N N . ASP B 1 45 ? 9.688 8.562 -8.547 1 98.19 45 ASP B N 1
ATOM 1157 C CA . ASP B 1 45 ? 9.875 9.289 -9.805 1 98.19 45 ASP B CA 1
ATOM 1158 C C . ASP B 1 45 ? 9.117 10.609 -9.79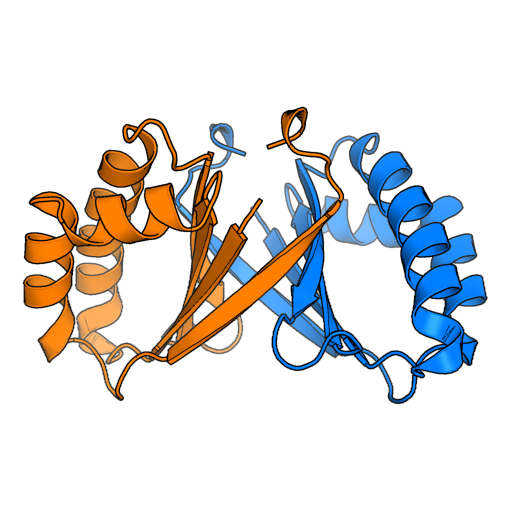7 1 98.19 45 ASP B C 1
ATOM 1160 O O . ASP B 1 45 ? 9.344 11.477 -10.648 1 98.19 45 ASP B O 1
ATOM 1164 N N . GLN B 1 46 ? 8.203 10.805 -8.906 1 98.38 46 GLN B N 1
ATOM 1165 C CA . GLN B 1 46 ? 7.402 12.016 -8.719 1 98.38 46 GLN B CA 1
ATOM 1166 C C . GLN B 1 46 ? 7.16 12.281 -7.238 1 98.38 46 GLN B C 1
ATOM 1168 O O . GLN B 1 46 ? 6.066 12.023 -6.727 1 98.38 46 GLN B O 1
ATOM 1173 N N . PRO B 1 47 ? 8.117 12.859 -6.574 1 97.75 47 PRO B N 1
ATOM 1174 C CA . PRO B 1 47 ? 8.086 12.961 -5.113 1 97.75 47 PRO B CA 1
ATOM 1175 C C . PRO B 1 47 ? 6.867 13.734 -4.605 1 97.75 47 PRO B C 1
ATOM 1177 O O . PRO B 1 47 ? 6.488 13.594 -3.439 1 97.75 47 PRO B O 1
ATOM 1180 N N . GLU B 1 48 ? 6.242 14.539 -5.461 1 98.69 48 GLU B N 1
ATOM 1181 C CA . GLU B 1 48 ? 5.074 15.312 -5.051 1 98.69 48 GLU B CA 1
ATOM 1182 C C . GLU B 1 48 ? 3.812 14.453 -5.066 1 98.69 48 GLU B C 1
ATOM 1184 O O . GLU B 1 48 ? 2.76 14.875 -4.586 1 98.69 48 GLU B O 1
ATOM 1189 N N . HIS B 1 49 ? 3.885 13.297 -5.652 1 98.81 49 HIS B N 1
ATOM 1190 C CA . HIS B 1 49 ? 2.807 12.32 -5.543 1 98.81 49 HIS B CA 1
ATOM 1191 C C . HIS B 1 49 ? 2.98 11.445 -4.309 1 98.81 49 HIS B C 1
ATOM 1193 O O . HIS B 1 49 ? 3.865 10.586 -4.27 1 98.81 49 HIS B O 1
ATOM 1199 N N . VAL B 1 50 ? 2.152 11.68 -3.27 1 98.94 50 VAL B N 1
ATOM 1200 C CA . VAL B 1 50 ? 2.193 10.961 -2 1 98.94 50 VAL B CA 1
ATOM 1201 C C . VAL B 1 50 ? 0.981 10.039 -1.889 1 98.94 50 VAL B C 1
ATOM 1203 O O . VAL B 1 50 ? -0.136 10.43 -2.238 1 98.94 50 VAL B O 1
ATOM 1206 N N . VAL B 1 51 ? 1.223 8.867 -1.48 1 98.94 51 VAL B N 1
ATOM 1207 C CA . VAL B 1 51 ? 0.149 7.918 -1.211 1 98.94 51 VAL B CA 1
ATOM 1208 C C . VAL B 1 51 ? 0.09 7.617 0.285 1 98.94 51 VAL B C 1
ATOM 1210 O O . VAL B 1 51 ? 1.108 7.293 0.9 1 98.94 51 VAL B O 1
ATOM 1213 N N . LEU B 1 52 ? -1.02 7.824 0.889 1 98.94 52 LEU B N 1
ATOM 1214 C CA . LEU B 1 52 ? -1.296 7.309 2.225 1 98.94 52 LEU B CA 1
ATOM 1215 C C . LEU B 1 52 ? -1.924 5.918 2.148 1 98.94 52 LEU B C 1
ATOM 1217 O O . LEU B 1 52 ? -3.018 5.758 1.604 1 98.94 52 LEU B O 1
ATOM 1221 N N . SER B 1 53 ? -1.149 4.93 2.576 1 98.94 53 SER B N 1
ATOM 1222 C CA . SER B 1 53 ? -1.675 3.574 2.672 1 98.94 53 SER B CA 1
ATOM 1223 C C . SER B 1 53 ? -2.223 3.289 4.066 1 98.94 53 SER B C 1
ATOM 1225 O O . SER B 1 53 ? -1.458 3.105 5.016 1 98.94 53 SER B O 1
ATOM 1227 N N . GLU B 1 54 ? -3.527 3.246 4.133 1 98.94 54 GLU B N 1
ATOM 1228 C CA . GLU B 1 54 ? -4.238 3.115 5.398 1 98.94 54 GLU B CA 1
ATOM 1229 C C . GLU B 1 54 ? -4.926 1.758 5.508 1 98.94 54 GLU B C 1
ATOM 1231 O O . GLU B 1 54 ? -5.645 1.345 4.594 1 98.94 54 GLU B O 1
ATOM 1236 N N . VAL B 1 55 ? -4.695 1.053 6.621 1 98.94 55 VAL B N 1
ATOM 1237 C CA . VAL B 1 55 ? -5.324 -0.246 6.836 1 98.94 55 VAL B CA 1
ATOM 1238 C C . VAL B 1 55 ? -6.219 -0.189 8.07 1 98.94 55 VAL B C 1
ATOM 1240 O O . VAL B 1 55 ? -5.75 0.106 9.172 1 98.94 55 VAL B O 1
ATOM 1243 N N . TYR B 1 56 ? -7.449 -0.456 7.883 1 98.88 56 TYR B N 1
ATOM 1244 C CA . TYR B 1 56 ? -8.461 -0.461 8.93 1 98.88 56 TYR B CA 1
ATOM 1245 C C . TYR B 1 56 ? -8.992 -1.87 9.172 1 98.88 56 TYR B C 1
ATOM 1247 O O . TYR B 1 56 ? -9.102 -2.666 8.234 1 98.88 56 TYR B O 1
ATOM 1255 N N . ALA B 1 57 ? -9.383 -2.119 10.367 1 98.56 57 ALA B N 1
ATOM 1256 C CA . ALA B 1 57 ? -9.984 -3.404 10.711 1 98.56 57 ALA B CA 1
ATOM 1257 C C . ALA B 1 57 ? -11.258 -3.641 9.906 1 98.56 57 ALA B C 1
ATOM 1259 O O . ALA B 1 57 ? -11.562 -4.773 9.523 1 98.56 57 ALA B O 1
ATOM 1260 N N . ASP B 1 58 ? -12.023 -2.568 9.734 1 98.19 58 ASP B N 1
ATOM 1261 C CA . ASP B 1 58 ? -13.273 -2.613 8.984 1 98.19 58 ASP B CA 1
ATOM 1262 C C . ASP B 1 58 ? -13.75 -1.209 8.625 1 98.19 58 ASP B C 1
ATOM 1264 O O . ASP B 1 58 ? -13.047 -0.22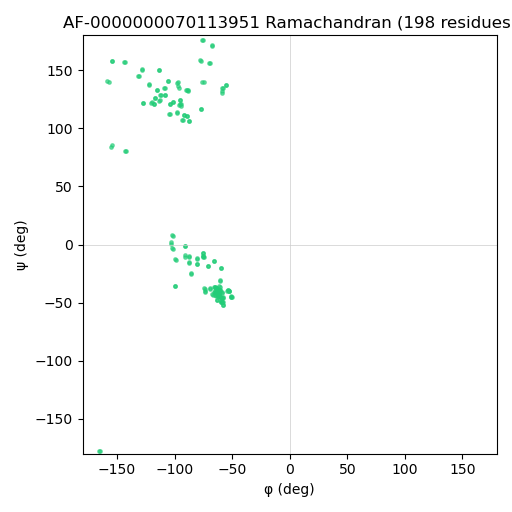6 8.875 1 98.19 58 ASP B O 1
ATOM 1268 N N . GLN B 1 59 ? -14.914 -1.162 7.98 1 98.38 59 GLN B N 1
ATOM 1269 C CA . GLN B 1 59 ? -15.469 0.118 7.555 1 98.38 59 GLN B CA 1
ATOM 1270 C C . GLN B 1 59 ? -15.75 1.021 8.75 1 98.38 59 GLN B C 1
ATOM 1272 O O . GLN B 1 59 ? -15.578 2.238 8.672 1 98.38 59 GLN B O 1
ATOM 1277 N N . ALA B 1 60 ? -16.219 0.459 9.805 1 98.69 60 ALA B N 1
ATOM 1278 C CA . ALA B 1 60 ? -16.531 1.245 10.992 1 98.69 60 ALA B CA 1
ATOM 1279 C C . ALA B 1 60 ? -15.305 1.973 11.516 1 98.69 60 ALA B C 1
ATOM 1281 O O . ALA B 1 60 ? -15.383 3.133 11.922 1 98.69 60 ALA B O 1
ATOM 1282 N N . ALA B 1 61 ? -14.148 1.311 11.516 1 98.75 61 ALA B N 1
ATOM 1283 C CA . ALA B 1 61 ? -12.891 1.918 11.945 1 98.75 61 ALA B CA 1
ATOM 1284 C C . ALA B 1 61 ? -12.5 3.078 11.039 1 98.75 61 ALA B C 1
ATOM 1286 O O . ALA B 1 61 ? -12.023 4.113 11.508 1 98.75 61 ALA B O 1
ATOM 1287 N N . ALA B 1 62 ? -12.68 2.908 9.781 1 98.75 62 ALA B N 1
ATOM 1288 C CA . ALA B 1 62 ? -12.391 3.986 8.836 1 98.75 62 ALA B CA 1
ATOM 1289 C C . ALA B 1 62 ? -13.281 5.195 9.094 1 98.75 62 ALA B C 1
ATOM 1291 O O . ALA B 1 62 ? -12.82 6.34 9.055 1 98.75 62 ALA B O 1
ATOM 1292 N N . ASP B 1 63 ? -14.562 4.93 9.312 1 98.69 63 ASP B N 1
ATOM 1293 C CA . ASP B 1 63 ? -15.508 6.008 9.609 1 98.69 63 ASP B CA 1
ATOM 1294 C C . ASP B 1 63 ? -15.125 6.738 10.891 1 98.69 63 ASP B C 1
ATOM 1296 O O . ASP B 1 63 ? -15.188 7.965 10.961 1 98.69 63 ASP B O 1
ATOM 1300 N N . ALA B 1 64 ? -14.742 6.02 11.898 1 98.75 64 ALA B N 1
ATOM 1301 C CA . ALA B 1 64 ? -14.336 6.598 13.172 1 98.75 64 ALA B CA 1
ATOM 1302 C C . ALA B 1 64 ? -13.109 7.492 13 1 98.75 64 ALA B C 1
ATOM 1304 O O . ALA B 1 64 ? -13.008 8.547 13.633 1 98.75 64 ALA B O 1
ATOM 1305 N N . HIS B 1 65 ? -12.156 7.043 12.18 1 98.81 65 HIS B N 1
ATOM 1306 C CA . HIS B 1 65 ? -10.953 7.82 11.906 1 98.81 65 HIS B CA 1
ATOM 1307 C C . HIS B 1 65 ? -11.297 9.219 11.422 1 98.81 65 HIS B C 1
ATOM 1309 O O . HIS B 1 65 ? -10.688 10.203 11.852 1 98.81 65 HIS B O 1
ATOM 1315 N N . LYS B 1 66 ? -12.312 9.367 10.609 1 98.44 66 LYS B N 1
ATOM 1316 C CA . LYS B 1 66 ? -12.68 10.633 9.984 1 98.44 66 LYS B CA 1
ATOM 1317 C C . LYS B 1 66 ? -13.367 11.555 10.992 1 98.44 66 LYS B C 1
ATOM 1319 O O . LYS B 1 66 ? -13.602 12.734 10.703 1 98.44 66 LYS B O 1
ATOM 1324 N N . GLN B 1 67 ? -13.633 11 12.156 1 98.44 67 GLN B N 1
ATOM 1325 C CA . GLN B 1 67 ? -14.305 11.797 13.18 1 98.44 67 GLN B CA 1
ATOM 1326 C C . GLN B 1 67 ? -13.32 12.289 14.234 1 98.44 67 GLN B C 1
ATOM 1328 O O . GLN B 1 67 ? -13.695 13 15.164 1 98.44 67 GLN B O 1
ATOM 1333 N N . THR B 1 68 ? -12.141 11.922 14.141 1 98.75 68 THR B N 1
ATOM 1334 C CA . THR B 1 68 ? -11.148 12.281 15.148 1 98.75 68 THR B CA 1
ATOM 1335 C C . THR B 1 68 ? -10.695 13.727 14.969 1 98.75 68 THR B C 1
ATOM 1337 O O . THR B 1 68 ? -10.758 14.273 13.867 1 98.75 68 THR B O 1
ATOM 1340 N N . GLU B 1 69 ? -10.164 14.336 16 1 98.69 69 GLU B N 1
ATOM 1341 C CA . GLU B 1 69 ? -9.633 15.695 15.977 1 98.69 69 GLU B CA 1
ATOM 1342 C C . GLU B 1 69 ? -8.391 15.781 15.094 1 98.69 69 GLU B C 1
ATOM 1344 O O . GLU B 1 69 ? -8.211 16.766 14.367 1 98.69 69 GLU B O 1
ATOM 1349 N N . HIS B 1 70 ? -7.516 14.773 15.242 1 98.81 70 HIS B N 1
ATOM 1350 C CA . HIS B 1 70 ? -6.285 14.844 14.461 1 98.81 70 HIS B CA 1
ATOM 1351 C C . HIS B 1 70 ? -6.578 14.742 12.969 1 98.81 70 HIS B C 1
ATOM 1353 O O . HIS B 1 70 ? -5.891 15.359 12.156 1 98.81 70 HIS B O 1
ATOM 1359 N N . TYR B 1 71 ? -7.539 13.961 12.547 1 98.81 71 TYR B N 1
ATOM 1360 C CA . TYR B 1 71 ? -7.941 13.938 11.141 1 98.81 71 TYR B CA 1
ATOM 1361 C C . TYR B 1 71 ? -8.406 15.312 10.68 1 98.81 71 TYR B C 1
ATOM 1363 O O . TYR B 1 71 ? -7.992 15.789 9.617 1 98.81 71 TYR B O 1
ATOM 1371 N N . ALA B 1 72 ? -9.32 15.938 11.469 1 98.81 72 ALA B N 1
ATOM 1372 C CA . ALA B 1 72 ? -9.844 17.25 11.117 1 98.81 72 ALA B CA 1
ATOM 1373 C C . ALA B 1 72 ? -8.711 18.281 10.992 1 98.81 72 ALA B C 1
ATOM 1375 O O . ALA B 1 72 ? -8.695 19.078 10.047 1 98.81 72 ALA B O 1
ATOM 1376 N N . ARG B 1 73 ? -7.852 18.266 11.922 1 98.69 73 ARG B N 1
ATOM 1377 C CA . ARG B 1 73 ? -6.707 19.172 11.891 1 98.69 73 ARG B CA 1
ATOM 1378 C C . ARG B 1 73 ? -5.863 18.953 10.641 1 98.69 73 ARG B C 1
ATOM 1380 O O . ARG B 1 73 ? -5.473 19.906 9.969 1 98.69 73 ARG B O 1
ATOM 1387 N N . TRP B 1 74 ? -5.52 17.703 10.344 1 98.88 74 TRP B N 1
ATOM 1388 C CA . TRP B 1 74 ? -4.738 17.344 9.164 1 98.88 74 TRP B CA 1
ATOM 1389 C C . TRP B 1 74 ? -5.438 17.812 7.891 1 98.88 74 TRP B C 1
ATOM 1391 O O . TRP B 1 74 ? -4.828 18.484 7.047 1 98.88 74 TRP B O 1
ATOM 1401 N N . ARG B 1 75 ? -6.75 17.406 7.785 1 98.69 75 ARG B N 1
ATOM 1402 C CA . ARG B 1 75 ? -7.543 17.766 6.609 1 98.69 75 ARG B CA 1
ATOM 1403 C C . ARG B 1 75 ? -7.473 19.25 6.332 1 98.69 75 ARG B C 1
ATOM 1405 O O . ARG B 1 75 ? -7.191 19.672 5.207 1 98.69 75 ARG B O 1
ATOM 1412 N N . ASP B 1 76 ? -7.609 20.109 7.309 1 98.69 76 ASP B N 1
ATOM 1413 C CA . ASP B 1 76 ? -7.617 21.547 7.152 1 98.69 76 ASP B CA 1
ATOM 1414 C C . ASP B 1 76 ? -6.215 22.078 6.855 1 98.69 76 ASP B C 1
ATOM 1416 O O . ASP B 1 76 ? -6.047 22.984 6.039 1 98.69 76 ASP B O 1
ATOM 1420 N N . ALA B 1 77 ? -5.234 21.547 7.516 1 98.88 77 ALA B N 1
ATOM 1421 C CA . ALA B 1 77 ? -3.855 22.016 7.371 1 98.88 77 ALA B CA 1
ATOM 1422 C C . ALA B 1 77 ? -3.34 21.766 5.953 1 98.88 77 ALA B C 1
ATOM 1424 O O . ALA B 1 77 ? -2.617 22.594 5.398 1 98.88 77 ALA B O 1
ATOM 1425 N N . VAL B 1 78 ? -3.748 20.625 5.367 1 98.81 78 VAL B N 1
ATOM 1426 C CA . VAL B 1 78 ? -3.066 20.234 4.141 1 98.81 78 VAL B CA 1
ATOM 1427 C C . VAL B 1 78 ? -3.91 20.625 2.93 1 98.81 78 VAL B C 1
ATOM 1429 O O . VAL B 1 78 ? -3.424 20.625 1.797 1 98.81 78 VAL B O 1
ATOM 1432 N N . ALA B 1 79 ? -5.141 20.984 3.1 1 98.62 79 ALA B N 1
ATOM 1433 C CA . ALA B 1 79 ? -6.039 21.328 1.998 1 98.62 79 ALA B CA 1
ATOM 1434 C C . ALA B 1 79 ? -5.402 22.344 1.062 1 98.62 79 ALA B C 1
ATOM 1436 O O . ALA B 1 79 ? -5.375 22.156 -0.156 1 98.62 79 ALA B O 1
ATOM 1437 N N . PRO B 1 80 ? -4.781 23.391 1.52 1 98.75 80 PRO B N 1
ATOM 1438 C CA . PRO B 1 80 ? -4.207 24.391 0.613 1 98.75 80 PRO B CA 1
ATOM 1439 C C . PRO B 1 80 ? -2.916 23.906 -0.049 1 98.75 80 PRO B C 1
ATOM 1441 O O . PRO B 1 80 ? -2.396 24.578 -0.949 1 98.75 80 PRO B O 1
ATOM 1444 N N . MET B 1 81 ? -2.379 22.812 0.396 1 98.88 81 MET B N 1
ATOM 1445 C CA . MET B 1 81 ? -1.09 22.328 -0.083 1 98.88 81 MET B CA 1
ATOM 1446 C C . MET B 1 81 ? -1.272 21.391 -1.275 1 98.88 81 MET B C 1
ATOM 1448 O O . MET B 1 81 ? -0.294 20.984 -1.901 1 98.88 81 MET B O 1
ATOM 1452 N N . MET B 1 82 ? -2.51 21.016 -1.57 1 98.75 82 MET B N 1
ATOM 1453 C CA . MET B 1 82 ? -2.783 20.016 -2.607 1 98.75 82 MET B CA 1
ATOM 1454 C C . MET B 1 82 ? -2.967 20.688 -3.965 1 98.75 82 MET B C 1
ATOM 1456 O O . MET B 1 82 ? -3.664 21.703 -4.074 1 98.75 82 MET B O 1
ATOM 1460 N N . ALA B 1 83 ? -2.326 20.156 -4.965 1 98.69 83 ALA B N 1
ATOM 1461 C CA . ALA B 1 83 ? -2.369 20.688 -6.324 1 98.69 83 ALA B CA 1
ATOM 1462 C C . ALA B 1 83 ? -3.635 20.25 -7.051 1 98.69 83 ALA B C 1
ATOM 1464 O O . ALA B 1 83 ? -3.998 20.812 -8.086 1 98.69 83 ALA B O 1
ATOM 1465 N N . ALA B 1 84 ? -4.332 19.297 -6.648 1 98.44 84 ALA B N 1
ATOM 1466 C CA . ALA B 1 84 ? -5.582 18.719 -7.141 1 98.44 84 ALA B CA 1
ATOM 1467 C C . ALA B 1 84 ? -6.34 18.016 -6.02 1 98.44 84 ALA B C 1
ATOM 1469 O O . ALA B 1 84 ? -5.766 17.688 -4.98 1 98.44 84 ALA B O 1
ATOM 1470 N N . PRO B 1 85 ? -7.637 17.812 -6.125 1 98.25 85 PRO B N 1
ATOM 1471 C CA . PRO B 1 85 ? -8.352 17.047 -5.109 1 98.25 85 PRO B CA 1
ATOM 1472 C C . PRO B 1 85 ? -7.762 15.656 -4.895 1 98.25 85 PRO B C 1
ATOM 1474 O O . PRO B 1 85 ? -7.336 15.008 -5.855 1 98.25 85 PRO B O 1
ATOM 1477 N N . ARG B 1 86 ? -7.641 15.234 -3.643 1 98.25 86 ARG B N 1
ATOM 1478 C CA . ARG B 1 86 ? -7.145 13.891 -3.381 1 98.25 86 ARG B CA 1
ATOM 1479 C C . ARG B 1 86 ? -8.164 12.836 -3.807 1 98.25 86 ARG B C 1
ATOM 1481 O O . ARG B 1 86 ? -9.359 13.133 -3.902 1 98.25 86 ARG B O 1
ATOM 1488 N N . ALA B 1 87 ? -7.707 11.695 -4.07 1 98.25 87 ALA B N 1
ATOM 1489 C CA . ALA B 1 87 ? -8.539 10.57 -4.48 1 98.25 87 ALA B CA 1
ATOM 1490 C C . ALA B 1 87 ? -8.25 9.336 -3.623 1 98.25 87 ALA B C 1
ATOM 1492 O O . ALA B 1 87 ? -7.121 9.141 -3.166 1 98.25 87 ALA B O 1
ATOM 1493 N N . SER B 1 88 ? -9.25 8.5 -3.453 1 98.69 88 SER B N 1
ATOM 1494 C CA . SER B 1 88 ? -9.07 7.285 -2.664 1 98.69 88 SER B CA 1
ATOM 1495 C C . SER B 1 88 ? -9.398 6.039 -3.482 1 98.69 88 SER B C 1
ATOM 1497 O O . SER B 1 88 ? -10.328 6.047 -4.285 1 98.69 88 SER B O 1
ATOM 1499 N N . THR B 1 89 ? -8.641 5.062 -3.367 1 98.81 89 THR B N 1
ATOM 1500 C CA . THR B 1 89 ? -8.93 3.721 -3.861 1 98.81 89 THR B CA 1
ATOM 1501 C C . THR B 1 89 ? -9.062 2.734 -2.703 1 98.81 89 THR B C 1
ATOM 1503 O O . THR B 1 89 ? -8.234 2.736 -1.785 1 98.81 89 THR B O 1
ATOM 1506 N N . ARG B 1 90 ? -10.094 1.938 -2.74 1 98.88 90 ARG B N 1
ATOM 1507 C CA . ARG B 1 90 ? -10.344 0.979 -1.67 1 98.88 90 ARG B CA 1
ATOM 1508 C C . ARG B 1 90 ? -10.008 -0.439 -2.115 1 98.88 90 ARG B C 1
ATOM 1510 O O . ARG B 1 90 ? -10.289 -0.825 -3.25 1 98.88 90 ARG B O 1
ATOM 1517 N N . PHE B 1 91 ? -9.422 -1.193 -1.196 1 98.94 91 PHE B N 1
ATOM 1518 C CA . PHE B 1 91 ? -9.031 -2.574 -1.449 1 98.94 91 PHE B CA 1
ATOM 1519 C C . PHE B 1 91 ? -9.5 -3.486 -0.324 1 98.94 91 PHE B C 1
ATOM 1521 O O . PHE B 1 91 ? -9.547 -3.076 0.838 1 98.94 91 PHE B O 1
ATOM 1528 N N . ALA B 1 92 ? -9.852 -4.68 -0.696 1 98.44 92 ALA B N 1
ATOM 1529 C CA . ALA B 1 92 ? -9.914 -5.781 0.259 1 98.44 92 ALA B CA 1
ATOM 1530 C C . ALA B 1 92 ? -8.578 -6.504 0.358 1 98.44 92 ALA B C 1
ATOM 1532 O O . ALA B 1 92 ? -7.945 -6.797 -0.66 1 98.44 92 ALA B O 1
ATOM 1533 N N . ALA B 1 93 ? -8.109 -6.758 1.515 1 98.5 93 ALA B N 1
ATOM 1534 C CA . ALA B 1 93 ? -6.863 -7.5 1.678 1 98.5 93 ALA B CA 1
ATOM 1535 C C . ALA B 1 93 ? -7.086 -8.992 1.45 1 98.5 93 ALA B C 1
ATOM 1537 O O . ALA B 1 93 ? -7.836 -9.633 2.188 1 98.5 93 ALA B O 1
ATOM 1538 N N . ALA B 1 94 ? -6.465 -9.5 0.45 1 98.31 94 ALA B N 1
ATOM 1539 C CA . ALA B 1 94 ? -6.5 -10.938 0.201 1 98.31 94 ALA B CA 1
ATOM 1540 C C . ALA B 1 94 ? -5.418 -11.664 1.002 1 98.31 94 ALA B C 1
ATOM 1542 O O . ALA B 1 94 ? -5.516 -12.867 1.242 1 98.31 94 ALA B O 1
ATOM 1543 N N . PHE B 1 95 ? -4.324 -10.953 1.372 1 98.5 95 PHE B N 1
ATOM 1544 C CA . PHE B 1 95 ? -3.229 -11.422 2.213 1 98.5 95 PHE B CA 1
ATOM 1545 C C . PHE B 1 95 ? -2.484 -10.242 2.834 1 98.5 95 PHE B C 1
ATOM 1547 O O . PHE B 1 95 ? -2.238 -9.234 2.17 1 98.5 95 PHE B O 1
ATOM 1554 N N . PRO B 1 96 ? -2.035 -10.25 4.062 1 98.38 96 PRO B N 1
ATOM 1555 C CA . PRO B 1 96 ? -2.227 -11.367 4.996 1 98.38 96 PRO B CA 1
ATOM 1556 C C . PRO B 1 96 ? -3.646 -11.43 5.5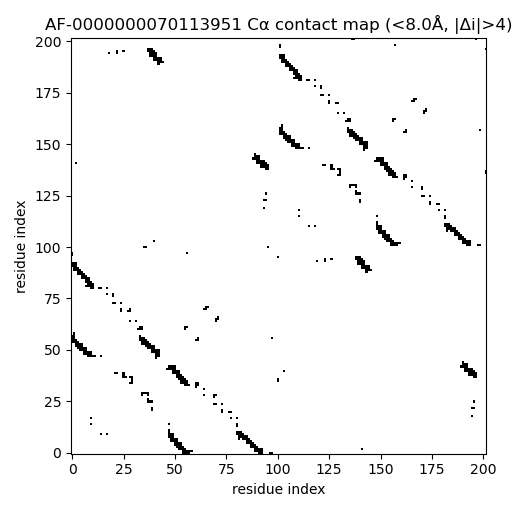55 1 98.38 96 PRO B C 1
ATOM 1558 O O . PRO B 1 96 ? -4.492 -10.602 5.195 1 98.38 96 PRO B O 1
ATOM 1561 N N . GLU B 1 97 ? -3.936 -12.461 6.359 1 96.06 97 GLU B N 1
ATOM 1562 C CA . GLU B 1 97 ? -5.164 -12.5 7.148 1 96.06 97 GLU B CA 1
ATOM 1563 C C . GLU B 1 97 ? -5.148 -11.43 8.242 1 96.06 97 GLU B C 1
ATOM 1565 O O . GLU B 1 97 ? -4.137 -10.758 8.445 1 96.06 97 GLU B O 1
ATOM 1570 N N . ALA B 1 98 ? -6.273 -11.227 8.922 1 94.88 98 ALA B N 1
ATOM 1571 C CA . ALA B 1 98 ? -6.484 -10.133 9.867 1 94.88 98 ALA B CA 1
ATOM 1572 C C . ALA B 1 98 ? -5.367 -10.086 10.906 1 94.88 98 ALA B C 1
ATOM 1574 O O . ALA B 1 98 ? -4.891 -9.008 11.266 1 94.88 98 ALA B O 1
ATOM 1575 N N . ASP B 1 99 ? -4.934 -11.227 11.359 1 94.44 99 ASP B N 1
ATOM 1576 C CA . ASP B 1 99 ? -3.959 -11.305 12.445 1 94.44 99 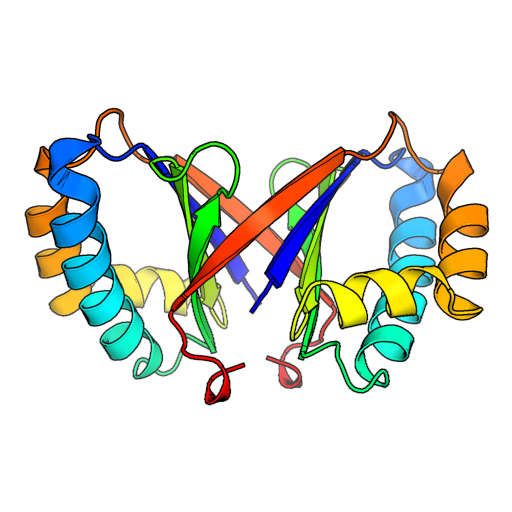ASP B CA 1
ATOM 1577 C C . ASP B 1 99 ? -2.561 -10.945 11.953 1 94.44 99 ASP B C 1
ATOM 1579 O O . ASP B 1 99 ? -1.644 -10.766 12.758 1 94.44 99 ASP B O 1
ATOM 1583 N N . GLY B 1 100 ? -2.387 -10.844 10.672 1 94.94 100 GLY B N 1
ATOM 1584 C CA . GLY B 1 100 ? -1.086 -10.547 10.094 1 94.94 100 GLY B CA 1
ATOM 1585 C C . GLY B 1 100 ? -0.84 -9.062 9.906 1 94.94 100 GLY B C 1
ATOM 1586 O O . GLY B 1 100 ? 0.193 -8.664 9.359 1 94.94 100 GLY B O 1
ATOM 1587 N N . TRP B 1 101 ? -1.812 -8.289 10.258 1 95.5 101 TRP B N 1
ATOM 1588 C CA . TRP B 1 101 ? -1.664 -6.844 10.156 1 95.5 101 TRP B CA 1
ATOM 1589 C C . TRP B 1 101 ? -1.177 -6.254 11.477 1 95.5 101 TRP B C 1
ATOM 1591 O O . TRP B 1 101 ? -1.546 -6.734 12.555 1 95.5 101 TRP B O 1
#

Secondary structure (DSSP, 8-state):
-EEEEEEEEB-GGGHHHHHHHHHHHHHHHTTSTTEEEEEEEEESS-TTEEEEEEEESSHHHHHHHTTSHHHHHHHHHHGGGBSS--EEEEEEEEES-GGG-/-EEEEEEEEB-GGGHHHHHHHHHHHHHHHTTSTTEEEEEEEEESS-TTEEEEEEEESSHHHHHHHTTSHHHHHHHHHHGGGBSS--EEEEEEEEES-GGG-

Foldseek 3Di:
DKKKKKKFQFDPVCLVVLVVLLVVLQVVLCPQPFWPHWDWD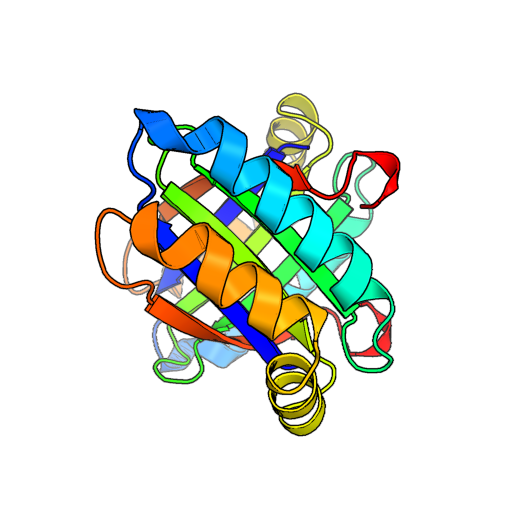ADPVHRSIIITITGGNDPVSVVVSCVDPSNVVSCVSCVVGTPDDMDMDMDDDPDDPPVVD/DKKKKKKFQFDPVCLVVLVVLLVVLQVVLCPQPFWPHWDWDADPVHRRIIITITGGNDPVSVVVSCVDPSNVVSCVSCVVGTPDDMDMDMDDDPDDPSVVD

Nearest PDB structures (foldseek):
  2omo-assembly4_E  TM=9.832E-01  e=1.680E-12  Nitrosomonas europaea
  2gff-assembly1_A  TM=9.736E-01  e=7.365E-11  Yersinia pestis
  4hl9-assembly4_H  TM=9.548E-01  e=5.346E-09  Rhodospirillum rubrum ATCC 11170
  4dpo-assembly1_B  TM=9.700E-01  e=5.860E-08  Methanosarcina mazei Go1
  4zos-assembly1_C  TM=9.394E-01  e=1.416E-07  Yersinia enterocolitica subsp. enterocolitica 8081

InterPro domains:
  IPR007138 Antibiotic biosynthesis mon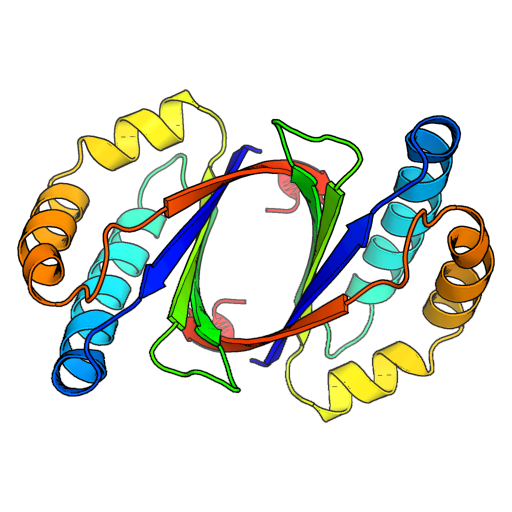ooxygenase domain [PF03992] (1-76)
  IPR007138 Antibiotic biosynthesis monooxygenase domain [PS51725] (2-91)
  IPR011008 Dimeric alpha-beta barrel [SSF54909] (1-91)
  IPR050744 AI-2 Signaling Cycle Isomerase LsrG [PTHR33336] (1-95)

Radius of gyration: 16.88 Å; Cα contacts (8 Å, |Δi|>4): 403; chains: 2; bounding box: 36×45×38 Å

pLDDT: mean 98.5, std 0.85, range [94.38, 98.94]